Protein AF-A0A3M6XFR9-F1 (afdb_monomer)

Radius of gyration: 42.52 Å; Cα contacts (8 Å, |Δi|>4): 70; chains: 1; bounding box: 86×79×113 Å

Organism: Hortaea werneckii (NCBI:txid91943)

Foldseek 3Di:
DDDDDDDDDDDDDDDDDDDDDDDDDDDDDDDDDDDDDDDDPDPVVVVVVVVVVVVVVVVVVVVVVVVVVVVVVVVVVVVVPDDPCVVVVVVVVVVVVVVVVVVVVVVVVVVVVVVPDPDDDDDDDDDDDDCPDDPCVVVPPDPDPPPPLVLQQPDDVLVVLVVVLVPPPPPDAAQCLVVCQVVLLVVQCVVQVVVCVVVPDDDPVVSSVVSVVVQVPDPSRSVVDDHDHNPDDPVVSVVVVVVVSVVSSCVRNVD

Secondary structure (DSSP, 8-state):
-----------------------------------------SSHHHHHHHHHHHHHHHHHHHHHHHHHHHHHHHHHHHHHHS---HHHHHHHHHHHHHHHHHHHHHHHHHHHHHHS--------PPP--------GGGGSS-TTTTS-------SHHHHHHHHHHHS-------S-HHHHHHHHHHHHHHHHHHHHHHSTTS-HHHHHHHHHHHHHHSTTSTTSS----TT--HHHHHHHHHHHHHHHHHHHH--

pLDDT: mean 70.04, std 17.44, range [31.75, 91.31]

Mean predicted aligned error: 23.0 Å

Solvent-accessible surface area (backbone atoms only — not comparable to full-atom values): 16440 Å² total; per-residue (Å²): 135,89,82,86,86,88,82,83,81,94,79,86,78,88,85,82,91,81,91,84,85,86,89,84,83,87,85,89,82,81,90,81,93,79,90,80,88,86,78,89,82,87,66,68,63,60,60,53,51,52,52,52,49,52,51,49,49,54,51,49,52,50,50,51,52,51,48,53,51,50,52,50,52,49,50,53,55,57,51,73,76,50,76,88,49,65,70,57,53,55,49,51,51,52,49,53,51,51,50,50,55,47,51,53,49,53,51,50,52,49,53,53,60,66,68,49,86,88,76,81,79,94,89,77,84,81,76,82,78,70,87,72,67,87,68,64,69,70,74,74,50,78,77,70,85,79,75,75,65,77,64,60,46,79,52,72,68,45,41,52,51,54,49,53,68,71,51,79,71,86,67,75,70,46,55,50,38,80,72,46,37,62,58,45,49,48,57,49,46,60,56,50,50,59,64,53,59,73,58,82,83,71,54,71,67,58,50,51,58,50,51,48,62,50,41,76,73,32,84,77,29,51,78,76,42,85,59,46,64,80,85,58,51,76,63,59,52,47,50,53,50,51,52,55,49,48,50,53,50,49,59,32,58,61,126

InterPro domains:
  IPR010422 Coiled-coil domain-containing protein 124/Oxs1 [PTHR21680] (149-235)
  IPR054413 LSO1/LSO2 [PF22048] (46-113)
  IPR054414 Coiled-coil domain-containing protein 124/Oxs1, C-terminal [PF06244] (147-225)

Sequence (255 aa):
MACSTPENGIHMPEACLKDALPDAEGGGGRTATVKMAGKKAAGENSKKAAGNAKKAEVAAGKKANENAKAEAAEAEQWKKGAKDNSKADAAAAKQAEAAKKKAEKDALMKEEEASLPTKGGKGKAPPAKKSKGLDLSGLDAPSSKKDMAALNATGIDNALDALSLTKESNEKIDRHPERRFPAAYKAYEERRLEEMKEEKGLRRQQKIDQIRKEFDKHPDNPFNQVSGTYNMSKEEMNELRESERAKKEAMLTAK

Structure (mmCIF, N/CA/C/O backbone):
data_AF-A0A3M6XFR9-F1
#
_entry.id   AF-A0A3M6XFR9-F1
#
loop_
_atom_site.group_PDB
_atom_site.id
_atom_site.type_symbol
_atom_site.label_atom_id
_atom_sit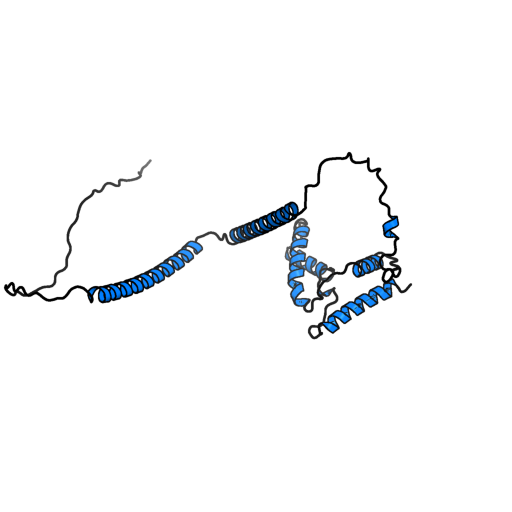e.label_alt_id
_atom_site.label_comp_id
_atom_site.label_asym_id
_atom_site.label_entity_id
_atom_site.label_seq_id
_atom_site.pdbx_PDB_ins_code
_atom_site.Cartn_x
_atom_site.Cartn_y
_atom_site.Cartn_z
_atom_site.occupancy
_atom_site.B_iso_or_equiv
_atom_site.auth_seq_id
_atom_site.auth_comp_id
_atom_site.auth_asym_id
_atom_site.auth_atom_id
_atom_site.pdbx_PDB_model_num
ATOM 1 N N . MET A 1 1 ? 24.609 21.720 66.824 1.00 39.47 1 MET A N 1
ATOM 2 C CA . MET A 1 1 ? 23.628 21.859 65.727 1.00 39.47 1 MET A CA 1
ATOM 3 C C . MET A 1 1 ? 22.665 20.685 65.845 1.00 39.47 1 MET A C 1
ATOM 5 O O . MET A 1 1 ? 23.120 19.564 65.702 1.00 39.47 1 MET A O 1
ATOM 9 N N . ALA A 1 2 ? 21.516 20.883 66.501 1.00 40.19 2 ALA A N 1
ATOM 10 C CA . ALA A 1 2 ? 20.202 21.126 65.873 1.00 40.19 2 ALA A CA 1
ATOM 11 C C . ALA A 1 2 ? 19.709 19.923 65.041 1.00 40.19 2 ALA A C 1
ATOM 13 O O . ALA A 1 2 ? 20.461 19.465 64.193 1.00 40.19 2 ALA A O 1
ATOM 14 N N . CYS A 1 3 ? 18.476 19.416 65.085 1.00 35.34 3 CYS A N 1
ATOM 15 C CA . CYS A 1 3 ? 17.295 19.391 65.971 1.00 35.34 3 CYS A CA 1
ATOM 16 C C . CYS A 1 3 ? 16.155 18.812 65.086 1.00 35.34 3 CYS A C 1
ATOM 18 O O . CYS A 1 3 ? 16.205 18.988 63.871 1.00 35.34 3 CYS A O 1
ATOM 20 N N . SER A 1 4 ? 15.124 18.218 65.703 1.00 40.62 4 SER A N 1
ATOM 21 C CA . SER A 1 4 ? 13.803 17.822 65.145 1.00 40.62 4 SER A CA 1
ATOM 22 C C . SER A 1 4 ? 13.713 16.530 64.309 1.00 40.62 4 SER A C 1
ATOM 24 O O . SER A 1 4 ? 14.093 16.516 63.147 1.00 40.62 4 SER A O 1
ATOM 26 N N . THR A 1 5 ? 13.372 15.356 64.871 1.00 52.66 5 THR A N 1
ATOM 27 C CA . THR A 1 5 ? 12.082 14.831 65.422 1.00 52.66 5 THR A CA 1
ATOM 28 C C . THR A 1 5 ? 11.025 14.429 64.377 1.00 52.66 5 THR A C 1
ATOM 30 O O . THR A 1 5 ? 10.475 15.307 63.717 1.00 52.66 5 THR A O 1
ATOM 33 N N . PRO A 1 6 ? 10.629 13.140 64.316 1.00 47.56 6 PRO A N 1
ATOM 34 C CA . PRO A 1 6 ? 9.286 12.716 63.927 1.00 47.56 6 PRO A CA 1
ATOM 35 C C . PRO A 1 6 ? 8.388 12.602 65.174 1.00 47.56 6 PRO A C 1
ATOM 37 O O . PRO A 1 6 ? 8.687 11.843 66.096 1.00 47.56 6 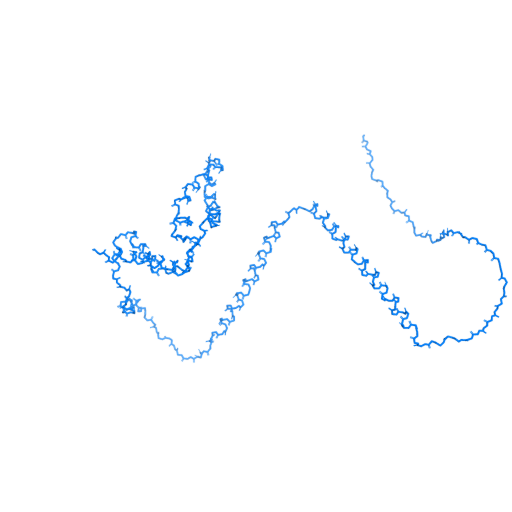PRO A O 1
ATOM 40 N N . GLU A 1 7 ? 7.300 13.371 65.217 1.00 48.47 7 GLU A N 1
ATOM 41 C CA . GLU A 1 7 ? 6.319 13.330 66.306 1.00 48.47 7 GLU A CA 1
ATOM 42 C C . GLU A 1 7 ? 5.200 12.309 66.047 1.00 48.47 7 GLU A C 1
ATOM 44 O O . GLU A 1 7 ? 4.585 12.304 64.985 1.00 48.47 7 GLU A O 1
ATOM 49 N N . ASN A 1 8 ? 4.974 11.479 67.075 1.00 44.19 8 ASN A N 1
ATOM 50 C CA . ASN A 1 8 ? 3.700 11.147 67.733 1.00 44.19 8 ASN A CA 1
ATOM 51 C C . ASN A 1 8 ? 2.513 10.737 66.835 1.00 44.19 8 ASN A C 1
ATOM 53 O O . ASN A 1 8 ? 2.016 11.495 66.020 1.00 44.19 8 ASN A O 1
ATOM 57 N N . GLY A 1 9 ? 1.939 9.543 66.972 1.00 37.91 9 GLY A N 1
ATOM 58 C CA . GLY A 1 9 ? 1.470 8.959 68.227 1.00 37.91 9 GLY A CA 1
ATOM 59 C C . GLY A 1 9 ? -0.039 8.746 68.090 1.00 37.91 9 GLY A C 1
ATOM 60 O O . GLY A 1 9 ? -0.828 9.598 68.478 1.00 37.91 9 GLY A O 1
ATOM 61 N N . ILE A 1 10 ? -0.445 7.633 67.473 1.00 43.91 10 ILE A N 1
ATOM 62 C CA . ILE A 1 10 ? -1.859 7.275 67.316 1.00 43.91 10 ILE A CA 1
ATOM 63 C C . ILE A 1 10 ? -2.255 6.433 68.528 1.00 43.91 10 ILE A C 1
ATOM 65 O O . ILE A 1 10 ? -2.055 5.222 68.562 1.00 43.91 10 ILE A O 1
ATOM 69 N N . HIS A 1 11 ? -2.804 7.102 69.537 1.00 41.91 11 HIS A N 1
ATOM 70 C CA . HIS A 1 11 ? -3.603 6.481 70.583 1.00 41.91 11 HIS A CA 1
ATOM 71 C C . HIS A 1 11 ? -4.822 7.360 70.826 1.00 41.91 11 HIS A C 1
ATOM 73 O O . HIS A 1 11 ? -4.681 8.437 71.394 1.00 41.91 11 HIS A O 1
ATOM 79 N N . MET A 1 12 ? -6.006 6.901 70.422 1.00 41.97 12 MET A N 1
ATOM 80 C CA . MET A 1 12 ? -7.256 7.288 71.073 1.00 41.97 12 MET A CA 1
ATOM 81 C C . MET A 1 12 ? -8.279 6.133 70.993 1.00 41.97 12 MET A C 1
ATOM 83 O O . MET A 1 12 ? -8.267 5.383 70.013 1.00 41.97 12 MET A O 1
ATOM 87 N N . PRO A 1 13 ? -9.098 5.964 72.046 1.00 49.34 13 PRO A N 1
ATOM 88 C CA . PRO A 1 13 ? -9.788 4.728 72.410 1.00 49.34 13 PRO A CA 1
ATOM 89 C C . PRO A 1 13 ? -11.225 4.600 71.876 1.00 49.34 13 PRO A C 1
ATOM 91 O O . PRO A 1 13 ? -11.858 5.567 71.457 1.00 49.34 13 PRO A O 1
ATOM 94 N N . GLU A 1 14 ? -11.735 3.368 71.967 1.00 46.81 14 GLU A N 1
ATOM 95 C CA . GLU A 1 14 ? -13.157 3.020 71.933 1.00 46.81 14 GLU A CA 1
ATOM 96 C C . GLU A 1 14 ? -14.020 3.878 72.879 1.00 46.81 14 GLU A C 1
ATOM 98 O O . GLU A 1 14 ? -13.579 4.288 73.951 1.00 46.81 14 GLU A O 1
ATOM 103 N N . ALA A 1 15 ? -15.300 3.976 72.495 1.00 41.75 15 ALA A N 1
ATOM 104 C CA . ALA A 1 15 ? -16.466 4.503 73.211 1.00 41.75 15 ALA A CA 1
ATOM 105 C C . ALA A 1 15 ? -16.785 5.999 73.025 1.00 41.75 15 ALA A C 1
ATOM 107 O O . ALA A 1 15 ? -16.192 6.868 73.649 1.00 41.75 15 ALA A O 1
ATOM 108 N N . CYS A 1 16 ? -17.848 6.286 72.261 1.00 35.81 16 CYS A N 1
ATOM 109 C CA . CYS A 1 16 ? -19.074 6.840 72.848 1.00 35.81 16 CYS A CA 1
ATOM 110 C C . CYS A 1 16 ? -20.226 6.869 71.831 1.00 35.81 16 CYS A C 1
ATOM 112 O O . CYS A 1 16 ? -20.310 7.697 70.931 1.00 35.81 16 CYS A O 1
ATOM 114 N N . LEU A 1 17 ? -21.132 5.921 72.035 1.00 42.69 17 LEU A N 1
ATOM 115 C CA . LEU A 1 17 ? -22.535 5.951 71.657 1.00 42.69 17 LEU A CA 1
ATOM 116 C C . LEU A 1 17 ? -23.221 7.088 72.444 1.00 42.69 17 LEU A C 1
ATOM 118 O O . LEU A 1 17 ? -23.154 7.017 73.672 1.00 42.69 17 LEU A O 1
ATOM 122 N N . LYS A 1 18 ? -23.865 8.070 71.778 1.00 40.41 18 LYS A N 1
ATOM 123 C CA . LYS A 1 18 ? -25.154 8.721 72.155 1.00 40.41 18 LYS A CA 1
ATOM 124 C C . LYS A 1 18 ? -25.387 10.123 71.551 1.00 40.41 18 LYS A C 1
ATOM 126 O O . LYS A 1 18 ? -24.538 10.997 71.642 1.00 40.41 18 LYS A O 1
ATOM 131 N N . ASP A 1 19 ? -26.611 10.273 71.037 1.00 35.19 19 ASP A N 1
ATOM 132 C CA . ASP A 1 19 ? -27.520 11.432 71.090 1.00 35.19 19 ASP A CA 1
ATOM 133 C C . ASP A 1 19 ? -27.175 12.765 70.396 1.00 35.19 19 ASP A C 1
ATOM 135 O O . ASP A 1 19 ? -26.391 13.568 70.889 1.00 35.19 19 ASP A O 1
ATOM 139 N N . ALA A 1 20 ? -27.936 13.071 69.332 1.00 36.25 20 ALA A N 1
ATOM 140 C CA . ALA A 1 20 ? -28.441 14.421 69.057 1.00 36.25 20 ALA A CA 1
ATOM 141 C C . ALA A 1 20 ? -29.704 14.368 68.166 1.00 36.25 20 ALA A C 1
ATOM 143 O O . ALA A 1 20 ? -29.630 14.126 66.960 1.00 36.25 20 ALA A O 1
ATOM 144 N N . LEU A 1 21 ? -30.865 14.585 68.797 1.00 44.62 21 LEU A N 1
ATOM 145 C CA . LEU A 1 21 ? -32.122 15.016 68.169 1.00 44.62 21 LEU A CA 1
ATOM 146 C C . LEU A 1 21 ? -31.969 16.422 67.548 1.00 44.62 21 LEU A C 1
ATOM 148 O O . LEU A 1 21 ? -31.021 17.142 67.866 1.00 44.62 21 LEU A O 1
ATOM 152 N N . PRO A 1 22 ? -32.947 16.858 66.736 1.00 49.69 22 PRO A N 1
ATOM 153 C CA . PRO A 1 22 ? -33.684 18.033 67.218 1.00 49.69 22 PRO A CA 1
ATOM 154 C C . PRO A 1 22 ? -35.216 17.897 67.230 1.00 49.69 22 PRO A C 1
ATOM 156 O O . PRO A 1 22 ? -35.833 17.234 66.396 1.00 49.69 22 PRO A O 1
ATOM 159 N N . ASP A 1 23 ? -35.765 18.577 68.234 1.00 37.66 23 ASP A N 1
ATOM 160 C CA . ASP A 1 23 ? -37.142 18.749 68.685 1.00 37.66 23 ASP A CA 1
ATOM 161 C C . ASP A 1 23 ? -38.156 19.280 67.656 1.00 37.66 23 ASP A C 1
ATOM 163 O O . ASP A 1 23 ? -37.849 20.129 66.819 1.00 37.66 23 ASP A O 1
ATOM 167 N N . ALA A 1 24 ? -39.420 18.872 67.829 1.00 37.62 24 ALA A N 1
ATOM 168 C CA . ALA A 1 24 ? -40.588 19.683 67.488 1.00 37.62 24 ALA A CA 1
ATOM 169 C C . ALA A 1 24 ? -41.763 19.349 68.428 1.00 37.62 24 ALA A C 1
ATOM 171 O O . ALA A 1 24 ? -42.066 18.189 68.703 1.00 37.62 24 ALA A O 1
ATOM 172 N N . GLU A 1 25 ? -42.374 20.411 68.941 1.00 36.59 25 GLU A N 1
ATOM 173 C CA . GLU A 1 25 ? -43.237 20.495 70.115 1.00 36.59 25 GLU A CA 1
ATOM 174 C C . GLU A 1 25 ? -44.643 19.869 70.000 1.00 36.59 25 GLU A C 1
ATOM 176 O O . GLU A 1 25 ? -45.247 19.828 68.931 1.00 36.59 25 GLU A O 1
ATOM 181 N N . GLY A 1 26 ? -45.228 19.570 71.170 1.00 32.53 26 GLY A N 1
ATOM 182 C CA . GLY A 1 26 ? -46.551 20.115 71.508 1.00 32.53 26 GLY A CA 1
ATOM 183 C C . GLY A 1 26 ? -47.752 19.160 71.572 1.00 32.53 26 GLY A C 1
ATOM 184 O O . GLY A 1 26 ? -48.220 18.646 70.564 1.00 32.53 26 GLY A O 1
ATOM 185 N N . GLY A 1 27 ? -48.372 19.090 72.759 1.00 31.75 27 GLY A N 1
ATOM 186 C CA . GLY A 1 27 ? -49.834 18.968 72.888 1.00 31.75 27 GLY A CA 1
ATOM 187 C C . GLY A 1 27 ? -50.358 17.623 73.395 1.00 31.75 27 GLY A C 1
ATOM 188 O O . GLY A 1 27 ? -50.240 16.602 72.732 1.00 31.75 27 GLY A O 1
ATOM 189 N N . GLY A 1 28 ? -50.966 17.625 74.585 1.00 34.41 28 GLY A N 1
ATOM 190 C CA . GLY A 1 28 ? -51.387 16.420 75.302 1.00 34.41 28 GLY A CA 1
ATOM 191 C C . GLY A 1 28 ? -52.733 15.817 74.888 1.00 34.41 28 GLY A C 1
ATOM 192 O O . GLY A 1 28 ? -53.502 16.402 74.132 1.00 34.41 28 GLY A O 1
ATOM 193 N N . GLY A 1 29 ? -53.056 14.647 75.455 1.00 32.84 29 GLY A N 1
ATOM 194 C CA . GLY A 1 29 ? -54.356 14.016 75.209 1.00 32.84 29 GLY A CA 1
ATOM 195 C C . GLY A 1 29 ? -54.485 12.541 75.595 1.00 32.84 29 GLY A C 1
ATOM 196 O O . GLY A 1 29 ? -54.502 11.687 74.726 1.00 32.84 29 GLY A O 1
ATOM 197 N N . ARG A 1 30 ? -54.584 12.269 76.900 1.00 40.94 30 ARG A N 1
ATOM 198 C CA . ARG A 1 30 ? -55.436 11.260 77.577 1.00 40.94 30 ARG A CA 1
ATOM 199 C C . ARG A 1 30 ? -55.784 9.942 76.839 1.00 40.94 30 ARG A C 1
ATOM 201 O O . ARG A 1 30 ? -56.562 9.922 75.898 1.00 40.94 30 ARG A O 1
ATOM 208 N N . THR A 1 31 ? -55.299 8.843 77.425 1.00 39.94 31 THR A N 1
ATOM 209 C CA . THR A 1 31 ? -55.990 7.562 77.719 1.00 39.94 31 THR A CA 1
ATOM 210 C C . THR A 1 31 ? -57.143 7.091 76.815 1.00 39.94 31 THR A C 1
ATOM 212 O O . THR A 1 31 ? -58.211 7.692 76.829 1.00 39.94 31 THR A O 1
ATOM 215 N N . ALA A 1 32 ? -57.003 5.902 76.219 1.00 37.12 32 ALA A N 1
ATOM 216 C CA . ALA A 1 32 ? -57.927 4.764 76.387 1.00 37.12 32 ALA A CA 1
ATOM 217 C C . ALA A 1 32 ? -57.584 3.638 75.399 1.00 37.12 32 ALA A C 1
ATOM 219 O O . ALA A 1 32 ? -57.556 3.813 74.184 1.00 37.12 32 ALA A O 1
ATOM 220 N N . THR A 1 33 ? -57.369 2.447 75.944 1.00 41.50 33 THR A N 1
ATOM 221 C CA . THR A 1 33 ? -57.389 1.172 75.231 1.00 41.50 33 THR A CA 1
ATOM 222 C C . THR A 1 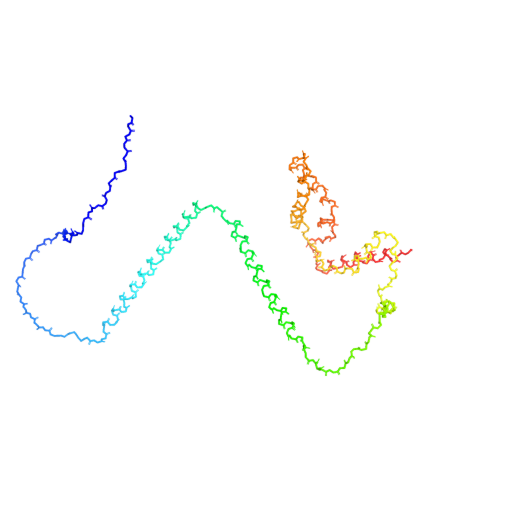33 ? -58.772 0.905 74.636 1.00 41.50 33 THR A C 1
ATOM 224 O O . THR A 1 33 ? -59.739 0.816 75.390 1.00 41.50 33 THR A O 1
ATOM 227 N N . VAL A 1 34 ? -58.863 0.658 73.327 1.00 37.28 34 VAL A N 1
ATOM 228 C CA . VAL A 1 34 ? -59.965 -0.114 72.733 1.00 37.28 34 VAL A CA 1
ATOM 229 C C . VAL A 1 34 ? -59.388 -1.118 71.739 1.00 37.28 34 VAL A C 1
ATOM 231 O O . VAL A 1 34 ? -58.763 -0.781 70.738 1.00 37.28 34 VAL A O 1
ATOM 234 N N . LYS A 1 35 ? -59.596 -2.387 72.073 1.00 43.28 35 LYS A N 1
ATOM 235 C CA . LYS A 1 35 ? -59.309 -3.585 71.290 1.00 43.28 35 LYS A CA 1
ATOM 236 C C . LYS A 1 35 ? -60.438 -3.763 70.275 1.00 43.28 35 LYS A C 1
ATOM 238 O O . LYS A 1 35 ? -61.570 -3.915 70.710 1.00 43.28 35 LYS A O 1
ATOM 243 N N . MET A 1 36 ? -60.153 -3.804 68.971 1.00 35.31 36 MET A N 1
ATOM 244 C CA . MET A 1 36 ? -61.046 -4.439 67.991 1.00 35.31 36 MET A CA 1
ATOM 245 C C . MET A 1 36 ? -60.270 -5.042 66.819 1.00 35.31 36 MET A C 1
ATOM 247 O O . MET A 1 36 ? -59.420 -4.414 66.192 1.00 35.31 36 MET A O 1
ATOM 251 N N . ALA A 1 37 ? -60.582 -6.311 66.578 1.00 42.97 37 ALA A N 1
ATOM 252 C CA . ALA A 1 37 ? -60.069 -7.168 65.531 1.00 42.97 37 ALA A CA 1
ATOM 253 C C . ALA A 1 37 ? -60.610 -6.781 64.145 1.00 42.97 37 ALA A C 1
ATOM 255 O O . ALA A 1 37 ? -61.717 -6.264 64.027 1.00 42.97 37 ALA A O 1
ATOM 256 N N . GLY A 1 38 ? -59.859 -7.141 63.097 1.00 43.34 38 GLY A N 1
ATOM 257 C CA . GLY A 1 38 ? -60.413 -7.257 61.745 1.00 43.34 38 GLY A CA 1
ATOM 258 C C . GLY A 1 38 ? -59.579 -6.658 60.616 1.00 43.34 38 GLY A C 1
ATOM 259 O O . GLY A 1 38 ? -60.095 -5.865 59.838 1.00 43.34 38 GLY A O 1
ATOM 260 N N . LYS A 1 39 ? -58.317 -7.071 60.440 1.00 43.50 39 LYS A N 1
ATOM 261 C CA . LYS A 1 39 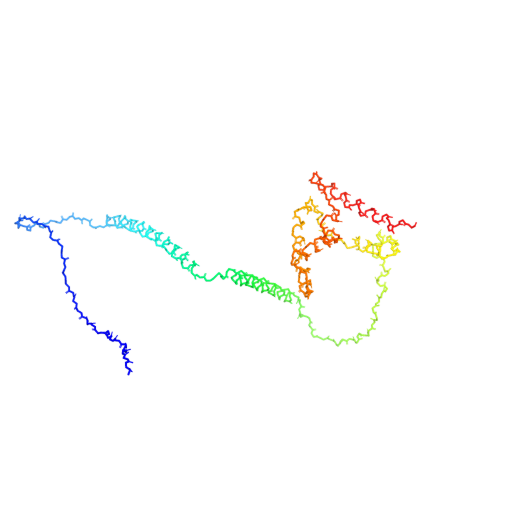? -57.665 -6.964 59.123 1.00 43.50 39 LYS A CA 1
ATOM 262 C C . LYS A 1 39 ? -57.237 -8.358 58.691 1.00 43.50 39 LYS A C 1
ATOM 264 O O . LYS A 1 39 ? -56.231 -8.884 59.154 1.00 43.50 39 LYS A O 1
ATOM 269 N N . LYS A 1 40 ? -58.072 -8.967 57.846 1.00 41.41 40 LYS A N 1
ATOM 270 C CA . LYS A 1 40 ? -57.848 -10.264 57.202 1.00 41.41 40 LYS A CA 1
ATOM 271 C C . LYS A 1 40 ? -56.494 -10.221 56.482 1.00 41.41 40 LYS A C 1
ATOM 273 O O . LYS A 1 40 ? -56.349 -9.625 55.419 1.00 41.41 40 LYS A O 1
ATOM 278 N N . ALA A 1 41 ? -55.489 -10.808 57.116 1.00 49.97 41 ALA A N 1
ATOM 279 C CA . ALA A 1 41 ? -54.190 -11.092 56.542 1.00 49.97 41 ALA A CA 1
ATOM 280 C C . ALA A 1 41 ? -54.332 -12.323 55.640 1.00 49.97 41 ALA A C 1
ATOM 282 O O . ALA A 1 41 ? -54.770 -13.357 56.129 1.00 49.97 41 ALA A O 1
ATOM 283 N N . ALA A 1 42 ? -54.013 -12.193 54.345 1.00 46.94 42 ALA A N 1
ATOM 284 C CA . ALA A 1 42 ? -53.524 -13.300 53.500 1.00 46.94 42 ALA A CA 1
ATOM 285 C C . ALA A 1 42 ? -53.268 -12.906 52.028 1.00 46.94 42 ALA A C 1
ATOM 287 O O . ALA A 1 42 ? -52.506 -13.597 51.367 1.00 46.94 42 ALA A O 1
ATOM 288 N N . GLY A 1 43 ? -53.849 -11.819 51.491 1.00 45.75 43 GLY A N 1
ATOM 289 C CA . GLY A 1 43 ? -53.746 -11.519 50.043 1.00 45.75 43 GLY A CA 1
ATOM 290 C C . GLY A 1 43 ? -53.201 -10.138 49.655 1.00 45.75 43 GLY A C 1
ATOM 291 O O . GLY A 1 43 ? -52.552 -9.993 48.621 1.00 45.75 43 GLY A O 1
ATOM 292 N N . GLU A 1 44 ? -53.417 -9.106 50.474 1.00 43.09 44 GLU A N 1
ATOM 293 C CA . GLU A 1 44 ? -53.111 -7.713 50.091 1.00 43.09 44 GLU A CA 1
ATOM 294 C C . GLU A 1 44 ? -51.690 -7.249 50.456 1.00 43.09 44 GLU A C 1
ATOM 296 O O . GLU A 1 44 ? -51.174 -6.305 49.855 1.00 43.09 44 GLU A O 1
ATOM 301 N N . ASN A 1 45 ? -51.013 -7.927 51.390 1.00 57.66 45 ASN A N 1
ATOM 302 C CA . ASN A 1 45 ? -49.626 -7.610 51.752 1.00 57.66 45 ASN A CA 1
ATOM 303 C C . ASN A 1 45 ? -48.659 -7.952 50.600 1.00 57.66 45 ASN A C 1
ATOM 305 O O . ASN A 1 45 ? -47.782 -7.157 50.290 1.00 57.66 45 ASN A O 1
ATOM 309 N N . SER A 1 46 ? -48.898 -9.044 49.864 1.00 69.38 46 SER A N 1
ATOM 310 C CA . SER A 1 46 ? -48.065 -9.454 48.721 1.00 69.38 46 SER A CA 1
ATOM 311 C C . SER A 1 46 ? -48.064 -8.427 47.577 1.00 69.38 46 SER A C 1
ATOM 313 O O . SER A 1 46 ? -47.002 -8.075 47.071 1.00 69.38 46 SER A O 1
ATOM 315 N N . LYS A 1 47 ? -49.221 -7.848 47.217 1.00 75.50 47 LYS A N 1
ATOM 316 C CA . LYS A 1 47 ? -49.290 -6.791 46.185 1.00 75.50 47 LYS A CA 1
ATOM 317 C C . LYS A 1 47 ? -48.606 -5.493 46.622 1.00 75.50 47 LYS A C 1
ATOM 319 O O . LYS A 1 47 ? -47.946 -4.851 45.806 1.00 75.50 47 LYS A O 1
ATOM 324 N N . LYS A 1 48 ? -48.725 -5.107 47.898 1.00 75.75 48 LYS A N 1
ATOM 325 C CA . LYS A 1 48 ? -48.066 -3.903 48.431 1.00 75.75 48 LYS A CA 1
ATOM 326 C C . LYS A 1 48 ? -46.555 -4.106 48.606 1.00 75.75 48 LYS A C 1
ATOM 328 O O . LYS A 1 48 ? -45.786 -3.209 48.268 1.00 75.75 48 LYS A O 1
ATOM 333 N N . ALA A 1 49 ? -46.129 -5.292 49.037 1.00 77.44 49 ALA A N 1
ATOM 334 C CA . ALA A 1 49 ? -44.730 -5.705 49.092 1.00 77.44 49 ALA A CA 1
ATOM 335 C C . ALA A 1 49 ? -44.109 -5.771 47.689 1.00 77.44 49 ALA A C 1
ATOM 337 O O . ALA A 1 49 ? -43.032 -5.225 47.484 1.00 77.44 49 ALA A O 1
ATOM 338 N N . ALA A 1 50 ? -44.818 -6.318 46.696 1.00 76.50 50 ALA A N 1
ATOM 339 C CA . ALA A 1 50 ? -44.377 -6.320 45.301 1.00 76.50 50 ALA A CA 1
ATOM 340 C C . ALA A 1 50 ? -44.282 -4.899 44.714 1.00 76.50 50 ALA A C 1
ATOM 342 O O . ALA A 1 50 ? -43.372 -4.609 43.942 1.00 76.50 50 ALA A O 1
ATOM 343 N N . GLY A 1 51 ? -45.186 -3.987 45.090 1.00 82.75 51 GLY A N 1
ATOM 344 C CA . GLY A 1 51 ? -45.120 -2.577 44.693 1.00 82.75 51 GLY A CA 1
ATOM 345 C C . GLY A 1 51 ? -43.930 -1.832 45.308 1.00 82.75 51 GLY A C 1
ATOM 346 O O . GLY A 1 51 ? -43.233 -1.103 44.603 1.00 82.75 51 GLY A O 1
ATOM 347 N N . ASN A 1 52 ? -43.657 -2.045 46.598 1.00 81.00 52 ASN A N 1
ATOM 348 C CA . ASN A 1 52 ? -42.471 -1.491 47.255 1.00 81.00 52 ASN A CA 1
ATOM 349 C C . ASN A 1 52 ? -41.174 -2.112 46.725 1.00 81.00 52 ASN A C 1
ATOM 351 O O . ASN A 1 52 ? -40.216 -1.377 46.516 1.00 81.00 52 ASN A O 1
ATOM 355 N N . ALA A 1 53 ? -41.156 -3.415 46.433 1.00 82.00 53 ALA A N 1
ATOM 356 C CA . ALA A 1 53 ? -40.019 -4.087 45.809 1.00 82.00 53 ALA A CA 1
ATOM 357 C C . ALA A 1 53 ? -39.729 -3.517 44.414 1.00 82.00 53 ALA A C 1
ATOM 359 O O . ALA A 1 53 ? -38.594 -3.162 44.129 1.00 82.00 53 ALA A O 1
ATOM 360 N N . LYS A 1 54 ? -40.754 -3.299 43.578 1.00 82.62 54 LYS A N 1
ATOM 361 C CA . LYS A 1 54 ? -40.580 -2.660 42.261 1.00 82.62 54 LYS A CA 1
ATOM 362 C C . LYS A 1 54 ? -40.083 -1.216 42.362 1.00 82.62 54 LYS A C 1
ATOM 364 O O . LYS A 1 54 ? -39.262 -0.794 41.556 1.00 82.62 54 LYS A O 1
ATOM 369 N N . LYS A 1 55 ? -40.541 -0.447 43.355 1.00 86.75 55 LYS A N 1
ATOM 370 C CA . LYS A 1 55 ? -40.013 0.907 43.604 1.00 86.75 55 LYS A CA 1
ATOM 371 C C . LYS A 1 55 ? -38.567 0.878 44.104 1.00 86.75 55 LYS A C 1
ATOM 373 O O . LYS A 1 55 ? -37.780 1.725 43.690 1.00 86.75 55 LYS A O 1
ATOM 378 N N . ALA A 1 56 ? -38.218 -0.092 44.947 1.00 85.25 56 ALA A N 1
ATOM 379 C CA . ALA A 1 56 ? -36.857 -0.301 45.422 1.00 85.25 56 ALA A CA 1
ATOM 380 C C . ALA A 1 56 ? -35.919 -0.738 44.288 1.00 85.25 56 ALA A C 1
ATOM 382 O O . ALA A 1 56 ? -34.825 -0.199 44.195 1.00 85.25 56 ALA A O 1
ATOM 383 N N . GLU A 1 57 ? -36.357 -1.612 43.379 1.00 82.88 57 GLU A N 1
ATOM 384 C CA . GLU A 1 57 ? -35.578 -2.011 42.199 1.00 82.88 57 GLU A CA 1
ATOM 385 C C . GLU A 1 57 ? -35.372 -0.861 41.214 1.00 82.88 57 GLU A C 1
ATOM 387 O O . GLU A 1 57 ? -34.270 -0.673 40.714 1.00 82.88 57 GLU A O 1
ATOM 392 N N . VAL A 1 58 ? -36.388 -0.029 40.970 1.00 87.44 58 VAL A N 1
ATOM 393 C CA . VAL A 1 58 ? -36.221 1.158 40.116 1.00 87.44 58 VAL A CA 1
ATOM 394 C C . VAL A 1 58 ? -35.280 2.175 40.769 1.00 87.44 58 VAL A C 1
ATOM 396 O O . VAL A 1 58 ? -34.457 2.779 40.083 1.00 87.44 58 VAL A O 1
ATOM 399 N N . ALA A 1 59 ? -35.361 2.363 42.089 1.00 87.00 59 ALA A N 1
ATOM 400 C CA . ALA A 1 59 ? -34.435 3.226 42.818 1.00 87.00 59 ALA A CA 1
ATOM 401 C C . ALA A 1 59 ? -33.005 2.655 42.837 1.00 87.00 59 ALA A C 1
ATOM 403 O O . ALA A 1 59 ? -32.054 3.406 42.641 1.00 87.00 59 ALA A O 1
ATOM 404 N N . ALA A 1 60 ? -32.848 1.341 43.012 1.00 88.19 60 ALA A N 1
ATOM 405 C CA . ALA A 1 60 ? -31.564 0.650 42.951 1.00 88.19 60 ALA A CA 1
ATOM 406 C C . ALA A 1 60 ? -30.972 0.684 41.537 1.00 88.19 60 ALA A C 1
ATOM 408 O O . ALA A 1 60 ? -29.787 0.945 41.394 1.00 88.19 60 ALA A O 1
ATOM 409 N N . GLY A 1 61 ? -31.788 0.523 40.494 1.00 88.06 61 GLY A N 1
ATOM 410 C CA . GLY A 1 61 ? -31.365 0.634 39.098 1.00 88.06 61 GLY A CA 1
ATOM 411 C C . GLY A 1 61 ? -30.934 2.052 38.720 1.00 88.06 61 GLY A C 1
ATOM 412 O 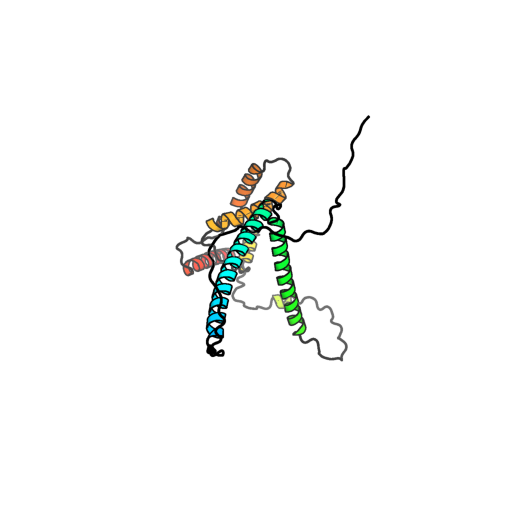O . GLY A 1 61 ? -29.946 2.226 38.010 1.00 88.06 61 GLY A O 1
ATOM 413 N N . LYS A 1 62 ? -31.613 3.084 39.241 1.00 91.31 62 LYS A N 1
ATOM 414 C CA . LYS A 1 62 ? -31.174 4.481 39.082 1.00 91.31 62 LYS A CA 1
ATOM 415 C C . LYS A 1 62 ? -29.848 4.739 39.794 1.00 91.31 62 LYS A C 1
ATOM 417 O O . LYS A 1 62 ? -28.934 5.254 39.161 1.00 91.31 62 LYS A O 1
ATOM 422 N N . LYS A 1 63 ? -29.716 4.295 41.048 1.00 88.88 63 LYS A N 1
ATOM 423 C CA . LYS A 1 63 ? -28.459 4.385 41.805 1.00 88.88 63 LYS A CA 1
ATOM 424 C C . LYS A 1 63 ? -27.322 3.604 41.143 1.00 88.88 63 LYS A C 1
ATOM 426 O O . LYS A 1 63 ? -26.213 4.104 41.076 1.00 88.88 63 LYS A O 1
ATOM 431 N N . ALA A 1 64 ? -27.587 2.419 40.597 1.00 87.94 64 ALA A N 1
ATOM 432 C CA . ALA A 1 64 ? -26.594 1.633 39.868 1.00 87.94 64 ALA A CA 1
ATOM 433 C C . ALA A 1 64 ? -26.137 2.341 38.585 1.00 87.94 64 ALA A C 1
ATOM 435 O O . ALA A 1 64 ? -24.959 2.309 38.257 1.00 87.94 64 ALA A O 1
ATOM 436 N N . ASN A 1 65 ? -27.044 3.022 37.880 1.00 87.12 65 ASN A N 1
ATOM 437 C CA . ASN A 1 65 ? -26.696 3.804 36.694 1.00 87.12 65 ASN A CA 1
ATOM 438 C C . ASN A 1 65 ? -25.912 5.080 37.056 1.00 87.12 65 ASN A C 1
ATOM 440 O O . ASN A 1 65 ? -24.967 5.443 36.366 1.00 87.12 65 ASN A O 1
ATOM 444 N N . GLU A 1 66 ? -26.269 5.752 38.150 1.00 88.50 66 GLU A N 1
ATOM 445 C CA . GLU A 1 66 ? -25.508 6.890 38.682 1.00 88.50 66 GLU A CA 1
ATOM 446 C C . GLU A 1 66 ? -24.105 6.465 39.133 1.00 88.50 66 GLU A C 1
ATOM 448 O O . GLU A 1 66 ? -23.131 7.107 38.748 1.00 88.50 66 GLU A O 1
ATOM 453 N N . ASN A 1 67 ? -23.987 5.336 39.835 1.00 87.62 67 ASN A N 1
ATOM 454 C CA . ASN A 1 67 ? -22.703 4.765 40.234 1.00 87.62 67 ASN A CA 1
ATOM 455 C C . ASN A 1 67 ? -21.875 4.327 39.019 1.00 87.62 67 ASN A C 1
ATOM 457 O O . ASN A 1 67 ? -20.706 4.670 38.944 1.00 87.62 67 ASN A O 1
ATOM 461 N N . ALA A 1 68 ? -22.469 3.668 38.019 1.00 89.50 68 ALA A N 1
ATOM 462 C CA . ALA A 1 68 ? -21.760 3.286 36.795 1.00 89.50 68 ALA A CA 1
ATOM 463 C C . ALA A 1 68 ? -21.245 4.508 36.013 1.00 89.50 68 ALA A C 1
ATOM 465 O O . ALA A 1 68 ? -20.165 4.470 35.426 1.00 89.50 68 ALA A O 1
ATOM 466 N N . LYS A 1 69 ? -21.998 5.616 36.016 1.00 90.69 69 LYS A N 1
ATOM 467 C CA . LYS A 1 69 ? -21.552 6.888 35.429 1.00 90.69 69 LYS A CA 1
ATOM 468 C C . LYS A 1 69 ? -20.431 7.532 36.241 1.00 90.69 69 LYS A C 1
ATOM 470 O O . LYS A 1 69 ? -19.495 8.051 35.639 1.00 90.69 69 LYS A O 1
ATOM 475 N N . ALA A 1 70 ? -20.516 7.496 37.571 1.00 89.00 70 ALA A N 1
ATOM 476 C CA . ALA A 1 70 ? -19.466 7.995 38.454 1.00 89.00 70 ALA A CA 1
ATOM 477 C C . ALA A 1 70 ? -18.171 7.183 38.291 1.00 89.00 70 ALA A C 1
ATOM 479 O O . ALA A 1 70 ? -17.122 7.766 38.053 1.00 89.00 70 ALA A O 1
ATOM 480 N N . GLU A 1 71 ? -18.255 5.852 38.278 1.00 88.00 71 GLU A N 1
ATOM 481 C CA . GLU A 1 71 ? -17.118 4.953 38.048 1.00 88.00 71 GLU A CA 1
ATOM 482 C C . GLU A 1 71 ? -16.495 5.150 36.658 1.00 88.00 71 GLU A C 1
ATOM 484 O O . GLU A 1 71 ? -15.273 5.141 36.523 1.00 88.00 71 GLU A O 1
ATOM 489 N N . ALA A 1 72 ? -17.304 5.382 35.616 1.00 85.94 72 ALA A N 1
ATOM 490 C CA . ALA A 1 72 ? -16.789 5.693 34.283 1.00 85.94 72 ALA A CA 1
ATOM 491 C C . ALA A 1 72 ? -16.053 7.044 34.247 1.00 85.94 72 ALA A C 1
ATOM 493 O O . ALA A 1 72 ? -14.964 7.134 33.676 1.00 85.94 72 ALA A O 1
ATOM 494 N N . ALA A 1 73 ? -16.609 8.078 34.886 1.00 86.69 73 ALA A N 1
ATOM 495 C CA . ALA A 1 73 ? -15.976 9.393 34.980 1.00 86.69 73 ALA A CA 1
ATOM 496 C C . ALA A 1 73 ? -14.679 9.349 35.810 1.00 86.69 73 ALA A C 1
ATOM 498 O O . ALA A 1 73 ? -13.668 9.933 35.414 1.00 86.69 73 ALA A O 1
ATOM 499 N N . GLU A 1 74 ? -14.672 8.603 36.916 1.00 89.56 74 GLU A N 1
ATOM 500 C CA . GLU A 1 74 ? -13.475 8.359 37.721 1.00 89.56 74 GLU A CA 1
ATOM 501 C C . GLU A 1 74 ? -12.431 7.562 36.931 1.00 89.56 74 GLU A C 1
ATOM 503 O O . GLU A 1 74 ? -11.257 7.927 36.939 1.00 89.56 74 GLU A O 1
ATOM 508 N N . ALA A 1 75 ? -12.826 6.540 36.166 1.00 86.19 75 ALA A N 1
ATOM 509 C CA . ALA A 1 75 ? -11.912 5.787 35.309 1.00 86.19 75 ALA A CA 1
ATOM 510 C C . ALA A 1 75 ? -11.281 6.665 34.216 1.00 86.19 75 ALA A C 1
ATOM 512 O O . ALA A 1 75 ? -10.092 6.529 33.924 1.00 86.19 75 ALA A O 1
ATOM 513 N N . GLU A 1 76 ? -12.034 7.593 33.620 1.00 82.94 76 GLU A N 1
ATOM 514 C CA . GLU A 1 76 ? -11.482 8.583 32.688 1.00 82.94 76 GLU A CA 1
ATOM 515 C C . GLU A 1 76 ? -10.514 9.551 33.378 1.00 82.94 76 GLU A C 1
ATOM 517 O O . GLU A 1 76 ? -9.472 9.897 32.814 1.00 82.94 76 GLU A O 1
ATOM 522 N N . GLN A 1 77 ? -10.818 9.968 34.608 1.00 86.81 77 GLN A N 1
ATOM 523 C CA . GLN A 1 77 ? -9.945 10.834 35.395 1.00 86.81 77 GLN A CA 1
ATOM 524 C C . GLN A 1 77 ? -8.644 10.125 35.796 1.00 86.81 77 GLN A C 1
ATOM 526 O O . GLN A 1 77 ? -7.567 10.701 35.641 1.00 86.81 77 GLN A O 1
ATOM 531 N N . TRP A 1 78 ? -8.714 8.859 36.209 1.00 84.94 78 TRP A N 1
ATOM 532 C CA . TRP A 1 78 ? -7.545 8.025 36.493 1.00 84.94 78 TRP A CA 1
ATOM 533 C C . TRP A 1 78 ? -6.720 7.725 35.233 1.00 84.94 78 TRP A C 1
ATOM 535 O O . TRP A 1 78 ? -5.491 7.684 35.298 1.00 84.94 78 TRP A O 1
ATOM 545 N N . LYS A 1 79 ? -7.357 7.608 34.059 1.00 81.31 79 LYS A N 1
ATOM 546 C CA . LYS A 1 79 ? -6.655 7.452 32.772 1.00 81.31 79 LYS A CA 1
ATOM 547 C C . LYS A 1 79 ? -5.858 8.690 32.358 1.00 81.31 79 LYS A C 1
ATOM 549 O O . LYS A 1 79 ? -4.817 8.529 31.731 1.00 81.31 79 LYS A O 1
ATOM 554 N N . LYS A 1 80 ? -6.277 9.906 32.730 1.00 77.88 80 LYS A N 1
ATOM 555 C CA . LYS A 1 80 ? -5.536 11.148 32.410 1.00 77.88 80 LYS A CA 1
ATOM 556 C C . LYS A 1 80 ? -4.171 11.245 33.105 1.00 77.88 80 LYS A C 1
ATOM 558 O O . LYS A 1 80 ? -3.297 11.943 32.602 1.00 77.88 80 LYS A O 1
ATOM 563 N N . GLY A 1 81 ? -3.980 10.561 34.236 1.00 77.06 81 GLY A N 1
ATOM 564 C CA . GLY A 1 81 ? -2.691 10.479 34.939 1.00 77.06 81 GLY A CA 1
ATOM 565 C C . GLY A 1 81 ? -1.840 9.262 34.558 1.00 77.06 81 GLY A C 1
ATOM 566 O O . GLY A 1 81 ? -0.662 9.197 34.912 1.00 77.06 81 GLY A O 1
ATOM 567 N N . ALA A 1 82 ? -2.415 8.293 33.842 1.00 78.81 82 ALA A N 1
ATOM 568 C CA . ALA A 1 82 ? -1.711 7.097 33.412 1.00 78.81 82 ALA A CA 1
ATOM 569 C C . ALA A 1 82 ? -0.854 7.398 32.174 1.00 78.81 82 ALA A C 1
ATOM 571 O O . ALA A 1 82 ? -1.304 8.013 31.209 1.00 78.81 82 ALA A O 1
ATOM 572 N N . LYS A 1 83 ? 0.404 6.948 32.193 1.00 79.25 83 LYS A N 1
ATOM 573 C CA . LYS A 1 83 ? 1.308 7.051 31.043 1.00 79.25 83 LYS A CA 1
ATOM 574 C C . LYS A 1 83 ? 0.701 6.315 29.846 1.00 79.25 83 LYS A C 1
ATOM 576 O O . LYS A 1 83 ? 0.230 5.190 29.995 1.00 79.25 83 LYS A O 1
ATOM 581 N N . ASP A 1 84 ? 0.738 6.949 28.675 1.00 68.38 84 ASP A N 1
ATOM 582 C CA . ASP A 1 84 ? 0.140 6.434 27.442 1.00 68.38 84 ASP A CA 1
ATOM 583 C C . ASP A 1 84 ? 0.751 5.072 27.059 1.00 68.38 84 ASP A C 1
ATOM 585 O O . ASP A 1 84 ? 1.859 4.982 26.524 1.00 68.38 84 ASP A O 1
ATOM 589 N N . ASN A 1 85 ? 0.041 3.995 27.406 1.00 68.44 85 ASN A N 1
ATOM 590 C CA . ASN A 1 85 ? 0.428 2.613 27.125 1.00 68.44 85 ASN A CA 1
ATOM 591 C C . ASN A 1 85 ? -0.271 2.073 25.866 1.00 68.44 85 ASN A C 1
ATOM 593 O O . ASN A 1 85 ? -0.162 0.889 25.560 1.00 68.44 85 ASN A O 1
ATOM 597 N N . SER A 1 86 ? -0.955 2.941 25.104 1.00 71.88 86 SER A N 1
ATOM 598 C CA . SER A 1 86 ? -1.743 2.587 23.914 1.00 71.88 86 SER A CA 1
ATOM 599 C C . SER A 1 86 ? -0.924 1.802 22.884 1.00 71.88 86 SER A C 1
ATOM 601 O O . SER A 1 86 ? -1.406 0.855 22.262 1.00 71.88 86 SER A O 1
ATOM 603 N N . LYS A 1 87 ? 0.372 2.117 22.760 1.00 72.69 87 LYS A N 1
ATOM 604 C CA . LYS A 1 87 ? 1.292 1.387 21.878 1.00 72.69 87 LYS A CA 1
ATOM 605 C C . LYS A 1 87 ? 1.648 -0.013 22.396 1.00 72.69 87 LYS A C 1
ATOM 607 O O . LYS A 1 87 ? 1.825 -0.916 21.579 1.00 72.69 87 LYS A O 1
ATOM 612 N N . ALA A 1 88 ? 1.753 -0.206 23.711 1.00 74.38 88 ALA A N 1
ATOM 613 C CA . ALA A 1 88 ? 2.034 -1.515 24.300 1.00 74.38 88 ALA A CA 1
ATOM 614 C C . ALA A 1 88 ? 0.783 -2.402 24.317 1.00 74.38 88 ALA A C 1
ATOM 616 O O . ALA A 1 88 ? 0.878 -3.570 23.956 1.00 74.38 88 ALA A O 1
ATOM 617 N N . ASP A 1 89 ? -0.390 -1.843 24.622 1.00 71.44 89 ASP A N 1
ATOM 618 C CA . ASP A 1 89 ? -1.673 -2.551 24.549 1.00 71.44 89 ASP A CA 1
ATOM 619 C C . ASP A 1 89 ? -2.008 -2.971 23.110 1.00 71.44 89 ASP A C 1
ATOM 621 O O . ASP A 1 89 ? -2.387 -4.114 22.862 1.00 71.44 89 ASP A O 1
ATOM 625 N N . ALA A 1 90 ? -1.765 -2.105 22.118 1.00 69.69 90 ALA A N 1
ATOM 626 C CA . ALA A 1 90 ? -1.936 -2.466 20.709 1.00 69.69 90 ALA A CA 1
ATOM 627 C C . ALA A 1 90 ? -0.949 -3.555 20.243 1.00 69.69 90 ALA A C 1
ATOM 629 O O . ALA A 1 90 ? -1.284 -4.362 19.372 1.00 69.69 90 ALA A O 1
ATOM 630 N N . ALA A 1 91 ? 0.265 -3.597 20.804 1.00 71.56 91 ALA A N 1
ATOM 631 C CA . ALA A 1 91 ? 1.235 -4.655 20.528 1.00 71.56 91 ALA A CA 1
ATOM 632 C C . ALA A 1 91 ? 0.844 -5.975 21.214 1.00 71.56 91 ALA A C 1
ATOM 634 O O . ALA A 1 91 ? 0.872 -7.021 20.567 1.00 71.56 91 ALA A O 1
ATOM 635 N N . ALA A 1 92 ? 0.407 -5.926 22.475 1.00 75.56 92 ALA A N 1
ATOM 636 C CA . ALA A 1 92 ? -0.057 -7.084 23.234 1.00 75.56 92 ALA A CA 1
ATOM 637 C C . ALA A 1 92 ? -1.331 -7.694 22.626 1.00 75.56 92 ALA A C 1
ATOM 639 O O . ALA A 1 92 ? -1.413 -8.911 22.478 1.00 75.56 92 ALA A O 1
ATOM 640 N N . ALA A 1 93 ? -2.280 -6.870 22.167 1.00 77.38 93 ALA A N 1
ATOM 641 C CA . ALA A 1 93 ? -3.483 -7.333 21.476 1.00 77.38 93 ALA A CA 1
ATOM 642 C C . ALA A 1 93 ? -3.153 -8.022 20.141 1.00 77.38 93 ALA A C 1
ATOM 644 O O . ALA A 1 93 ? -3.679 -9.094 19.847 1.00 77.38 93 ALA A O 1
ATOM 645 N N . LYS A 1 94 ? -2.226 -7.465 19.348 1.00 79.38 94 LYS A N 1
ATOM 646 C CA . LYS A 1 94 ? -1.773 -8.100 18.098 1.00 79.38 94 LYS A CA 1
ATOM 647 C C . LYS A 1 94 ? -1.020 -9.407 18.344 1.00 79.38 94 LYS A C 1
ATOM 649 O O . LYS A 1 94 ? -1.187 -10.347 17.571 1.00 79.38 94 LYS A O 1
ATOM 654 N N . GLN A 1 95 ? -0.219 -9.485 19.405 1.00 78.81 95 GLN A N 1
ATOM 655 C CA . GLN A 1 95 ? 0.476 -10.715 19.789 1.00 78.81 95 GLN A CA 1
ATOM 656 C C . GLN A 1 95 ? -0.494 -11.785 20.304 1.00 78.81 95 GLN A C 1
ATOM 658 O O . GLN A 1 95 ? -0.366 -12.943 19.916 1.00 78.81 95 GLN A O 1
ATOM 663 N N . ALA A 1 96 ? -1.496 -11.410 21.102 1.00 76.00 96 ALA A N 1
ATOM 664 C CA . ALA A 1 96 ? -2.522 -12.329 21.587 1.00 76.00 96 ALA A CA 1
ATOM 665 C C . ALA A 1 96 ? -3.388 -12.883 20.442 1.00 76.00 96 ALA A C 1
ATOM 667 O O . ALA A 1 96 ? -3.643 -14.084 20.387 1.00 76.00 96 ALA A O 1
ATOM 668 N N . GLU A 1 97 ? -3.779 -12.040 19.483 1.00 74.31 97 GLU A N 1
ATOM 669 C CA . GLU A 1 97 ? -4.525 -12.469 18.293 1.00 74.31 97 GLU A CA 1
ATOM 670 C C . GLU A 1 97 ? -3.674 -13.345 17.357 1.00 74.31 97 GLU A C 1
ATOM 672 O O . GLU A 1 97 ? -4.156 -14.351 16.836 1.00 74.31 97 GLU A O 1
ATOM 677 N N . ALA A 1 98 ? -2.389 -13.023 17.172 1.00 77.50 98 ALA A N 1
ATOM 678 C CA . ALA A 1 98 ? -1.472 -13.861 16.400 1.00 77.50 98 ALA A CA 1
ATOM 679 C C . ALA A 1 98 ? -1.229 -15.223 17.071 1.00 77.50 98 ALA A C 1
ATOM 681 O O . ALA A 1 98 ? -1.178 -16.242 16.384 1.00 77.50 98 ALA A O 1
ATOM 682 N N . ALA A 1 99 ? -1.123 -15.258 18.402 1.00 81.00 99 ALA A N 1
ATOM 683 C CA . ALA A 1 99 ? -0.967 -16.493 19.164 1.00 81.00 99 ALA A CA 1
ATOM 684 C C . ALA A 1 99 ? -2.217 -17.381 19.078 1.00 81.00 99 ALA A C 1
ATOM 686 O O . ALA A 1 99 ? -2.081 -18.585 18.875 1.00 81.00 99 ALA A O 1
ATOM 687 N N . LYS A 1 100 ? -3.423 -16.798 19.143 1.00 84.44 100 LYS A N 1
ATOM 688 C CA . LYS A 1 100 ? -4.683 -17.533 18.939 1.00 84.44 100 LYS A CA 1
ATOM 689 C C . LYS A 1 100 ? -4.788 -18.104 17.528 1.00 84.44 100 LYS A C 1
ATOM 691 O O . LYS A 1 100 ? -4.987 -19.303 17.377 1.00 84.44 100 LYS A O 1
ATOM 696 N N . LYS A 1 101 ? -4.532 -17.289 16.500 1.00 85.88 101 LYS A N 1
ATOM 697 C CA . LYS A 1 101 ? -4.545 -17.749 15.099 1.00 85.88 101 LYS A CA 1
ATOM 698 C C . LYS A 1 101 ? -3.490 -18.817 14.816 1.00 85.88 101 LYS A C 1
ATOM 700 O O . LYS A 1 101 ? -3.724 -19.715 14.013 1.00 85.88 101 LYS A O 1
ATOM 705 N N . LYS A 1 102 ? -2.327 -18.735 15.468 1.00 86.44 102 LYS A N 1
ATOM 706 C CA . LYS A 1 102 ? -1.291 -19.767 15.370 1.00 86.44 102 LYS A CA 1
ATOM 707 C C . LYS A 1 102 ? -1.734 -21.065 16.048 1.00 86.44 102 LYS A C 1
ATOM 709 O O . LYS A 1 102 ? -1.587 -22.117 15.444 1.00 86.44 102 LYS A O 1
ATOM 714 N N . ALA A 1 103 ? -2.316 -20.988 17.244 1.00 79.81 103 ALA A N 1
ATOM 715 C CA . ALA A 1 103 ? -2.827 -22.156 17.956 1.00 79.81 103 ALA A CA 1
ATOM 716 C C . ALA A 1 103 ? -3.969 -22.850 17.193 1.00 79.81 103 ALA A C 1
ATOM 718 O O . ALA A 1 103 ? -3.986 -24.073 17.109 1.00 79.81 103 ALA A O 1
ATOM 719 N N . GLU A 1 104 ? -4.873 -22.086 16.578 1.00 80.69 104 GLU A N 1
ATOM 720 C CA . GLU A 1 104 ? -5.942 -22.620 15.725 1.00 80.69 104 GLU A CA 1
ATOM 721 C C . GLU A 1 104 ? -5.385 -23.292 14.461 1.00 80.69 104 GLU A C 1
ATOM 723 O O . GLU A 1 104 ? -5.818 -24.382 14.096 1.00 80.69 104 GLU A O 1
ATOM 728 N N . LYS A 1 105 ? -4.379 -22.688 13.814 1.00 84.56 105 LYS A N 1
ATOM 729 C CA . LYS A 1 105 ? -3.722 -23.278 12.639 1.00 84.56 105 LYS A CA 1
ATOM 730 C C . LYS A 1 105 ? -2.942 -24.550 12.983 1.00 84.56 105 LYS A C 1
ATOM 732 O O . LYS A 1 105 ? -2.990 -25.497 12.204 1.00 84.56 105 LYS A O 1
ATOM 737 N N . ASP A 1 106 ? -2.235 -24.579 14.111 1.00 82.38 106 ASP A N 1
ATOM 738 C CA . ASP A 1 106 ? -1.506 -25.769 14.572 1.00 82.38 106 ASP A CA 1
ATOM 739 C C . ASP A 1 106 ? -2.469 -26.890 14.993 1.00 82.38 106 ASP A C 1
ATOM 741 O O . ASP A 1 106 ? -2.203 -28.059 14.717 1.00 82.38 106 ASP A O 1
ATOM 745 N N . ALA A 1 107 ? -3.613 -26.556 15.601 1.00 85.38 107 ALA A N 1
ATOM 746 C CA . ALA A 1 107 ? -4.665 -27.527 15.893 1.00 85.38 107 ALA A CA 1
ATOM 747 C C . ALA A 1 107 ? -5.243 -28.133 14.604 1.00 85.38 107 ALA A C 1
ATOM 749 O O . ALA A 1 107 ? -5.324 -29.354 14.495 1.00 85.38 107 ALA A O 1
ATOM 750 N N . LEU A 1 108 ? -5.536 -27.300 13.600 1.00 78.19 108 LEU A N 1
ATOM 751 C CA . LEU A 1 108 ? -6.017 -27.758 12.296 1.00 78.19 108 LEU A CA 1
ATOM 752 C C . LEU A 1 108 ? -4.977 -28.643 11.588 1.00 78.19 108 LEU A C 1
ATOM 754 O O . LEU A 1 108 ? -5.306 -29.725 11.126 1.00 78.19 108 LEU A O 1
ATOM 758 N N . MET A 1 109 ? -3.702 -28.233 11.556 1.00 74.69 109 MET A N 1
ATOM 759 C CA . MET A 1 109 ? -2.622 -29.038 10.963 1.00 74.69 109 MET A CA 1
ATOM 760 C C . MET A 1 109 ? -2.471 -30.396 11.655 1.00 74.69 109 MET A C 1
ATOM 762 O O . MET A 1 109 ? -2.216 -31.396 10.993 1.00 74.69 109 MET A O 1
ATOM 766 N N . LYS A 1 110 ? -2.661 -30.452 12.975 1.00 83.56 110 LYS A N 1
ATOM 767 C CA . LYS A 1 110 ? -2.599 -31.701 13.735 1.00 83.56 110 LYS A CA 1
ATOM 768 C C . LYS A 1 110 ? -3.802 -32.613 13.483 1.00 83.56 110 LYS A C 1
ATOM 770 O O . LYS A 1 110 ? -3.637 -33.830 13.475 1.00 83.56 110 LYS A O 1
ATOM 775 N N . GLU A 1 111 ? -4.991 -32.053 13.284 1.00 77.25 111 GLU A N 1
ATOM 776 C CA . GLU A 1 111 ? -6.177 -32.815 12.874 1.00 77.25 111 GLU A CA 1
ATOM 777 C C . GLU A 1 111 ? -6.022 -33.356 11.443 1.00 77.25 111 GLU A C 1
ATOM 779 O O . GLU A 1 111 ? -6.320 -34.526 11.199 1.00 77.25 111 GLU A O 1
ATOM 784 N N . GLU A 1 112 ? -5.436 -32.572 10.533 1.00 76.56 112 GLU A N 1
ATOM 785 C CA . GLU A 1 112 ? -5.076 -33.021 9.183 1.00 76.56 112 GLU A CA 1
ATOM 786 C C . GLU A 1 112 ? -4.019 -34.145 9.231 1.00 76.56 112 GLU A C 1
ATOM 788 O O . GLU A 1 112 ? -4.208 -35.193 8.612 1.00 76.56 112 GLU A O 1
ATOM 793 N N . GLU A 1 113 ? -2.958 -34.008 10.038 1.00 72.88 113 GLU A N 1
ATOM 794 C CA . GLU A 1 113 ? -1.933 -35.049 10.234 1.00 72.88 113 GLU A CA 1
ATOM 795 C C . GLU A 1 113 ? -2.481 -36.326 10.893 1.00 72.88 113 GLU A C 1
ATOM 797 O O . GLU A 1 113 ? -2.008 -37.425 10.597 1.00 72.88 113 GLU A O 1
ATOM 802 N N . ALA A 1 114 ? -3.488 -36.208 11.762 1.00 75.56 114 ALA A N 1
ATOM 803 C CA . ALA A 1 114 ? -4.151 -37.351 12.389 1.00 75.56 114 ALA A CA 1
ATOM 804 C C . ALA A 1 114 ? -5.155 -38.049 11.454 1.00 75.56 114 ALA A C 1
ATOM 806 O O . ALA A 1 114 ? -5.402 -39.247 11.608 1.00 75.56 114 ALA A O 1
ATOM 807 N N . SER A 1 115 ? -5.722 -37.323 10.486 1.00 66.38 115 SER A N 1
ATOM 808 C CA . SER A 1 115 ? -6.621 -37.877 9.466 1.00 66.38 115 SER A CA 1
ATOM 809 C C . SER A 1 115 ? -5.878 -38.611 8.341 1.00 66.38 115 SER A C 1
ATOM 811 O O . SER A 1 115 ? -6.470 -39.443 7.649 1.00 66.38 115 SER A O 1
ATOM 813 N N . LEU A 1 116 ? -4.568 -38.370 8.193 1.00 59.56 116 LEU A N 1
ATOM 814 C CA . LEU A 1 116 ? -3.709 -39.163 7.321 1.00 59.56 116 LEU A CA 1
ATOM 815 C C . LEU A 1 116 ? -3.527 -40.570 7.931 1.00 59.56 116 LEU A C 1
ATOM 817 O O . LEU A 1 116 ? -2.966 -40.715 9.020 1.00 59.56 116 LEU A O 1
ATOM 821 N N . PRO A 1 117 ? -3.974 -41.643 7.254 1.00 64.38 117 PRO A N 1
ATOM 822 C CA . PRO A 1 117 ? -3.952 -42.991 7.810 1.00 64.38 117 PRO A CA 1
ATOM 823 C C . PRO A 1 117 ? -2.514 -43.516 7.967 1.00 64.38 117 PRO A C 1
ATOM 825 O O . PRO A 1 117 ? -1.935 -44.098 7.052 1.00 64.38 117 PRO A O 1
ATOM 828 N N . THR A 1 118 ? -1.939 -43.386 9.165 1.00 63.31 118 THR A N 1
ATOM 829 C CA . THR A 1 118 ? -0.635 -43.968 9.531 1.00 63.31 118 THR A CA 1
ATOM 830 C C . THR A 1 118 ? -0.783 -45.359 10.166 1.00 63.31 118 THR A C 1
ATOM 832 O O . THR A 1 118 ? -0.282 -45.631 11.256 1.00 63.31 118 THR A O 1
ATOM 835 N N . LYS A 1 119 ? -1.469 -46.301 9.497 1.00 47.47 119 LYS A N 1
ATOM 836 C CA . LYS A 1 119 ? -1.441 -47.720 9.916 1.00 47.47 119 LYS A CA 1
ATOM 837 C C . LYS A 1 119 ? -1.843 -48.721 8.819 1.00 47.47 119 LYS A C 1
ATOM 839 O O . LYS A 1 119 ? -2.905 -49.326 8.871 1.00 47.47 119 LYS A O 1
ATOM 844 N N . GLY A 1 120 ? -0.926 -49.009 7.900 1.00 42.41 120 GLY A N 1
ATOM 845 C CA . GLY A 1 120 ? -0.702 -50.377 7.403 1.00 42.41 120 GLY A CA 1
ATOM 846 C C . GLY A 1 120 ? 0.735 -50.730 7.788 1.00 42.41 120 GLY A C 1
ATOM 847 O O . GLY A 1 120 ? 1.653 -50.023 7.404 1.00 42.41 120 GLY A O 1
ATOM 848 N N . GLY A 1 121 ? 1.013 -51.620 8.738 1.00 43.34 121 GLY A N 1
ATOM 849 C CA . GLY A 1 121 ? 0.842 -53.065 8.608 1.00 43.34 121 GLY A CA 1
ATOM 850 C C . GLY A 1 121 ? 2.236 -53.680 8.411 1.00 43.34 121 GLY A C 1
ATOM 851 O O . GLY A 1 121 ? 2.892 -53.424 7.409 1.00 43.34 121 GLY A O 1
ATOM 852 N N . LYS A 1 122 ? 2.739 -54.420 9.408 1.00 45.38 122 LYS A N 1
ATOM 853 C CA . LYS A 1 122 ? 4.062 -55.071 9.395 1.00 45.38 122 LYS A CA 1
ATOM 854 C C . LYS A 1 122 ? 4.209 -56.023 8.194 1.00 45.38 122 LYS A C 1
ATOM 856 O O . LYS A 1 122 ? 3.337 -56.859 7.993 1.00 45.38 122 LYS A O 1
ATOM 861 N N . GLY A 1 123 ? 5.373 -55.998 7.531 1.00 48.31 123 GLY A N 1
ATOM 862 C CA . GLY A 1 123 ? 5.937 -57.179 6.856 1.00 48.31 123 GLY A CA 1
ATOM 863 C C . GLY A 1 123 ? 6.270 -57.065 5.363 1.00 48.31 123 GLY A C 1
ATOM 864 O O . GLY A 1 123 ? 5.561 -57.627 4.541 1.00 48.31 123 GLY A O 1
ATOM 865 N N . LYS A 1 124 ? 7.406 -56.442 5.023 1.00 42.41 124 LYS A N 1
ATOM 866 C CA . LYS A 1 124 ? 8.451 -56.945 4.096 1.00 42.41 124 LYS A CA 1
ATOM 867 C C . LYS A 1 124 ? 9.532 -55.869 3.946 1.00 42.41 124 LYS A C 1
ATOM 869 O O . LYS A 1 124 ? 9.228 -54.683 3.883 1.00 42.41 124 LYS A O 1
ATOM 874 N N . ALA A 1 125 ? 10.791 -56.300 3.948 1.00 49.97 125 ALA A N 1
ATOM 875 C CA . ALA A 1 125 ? 11.964 -55.443 3.804 1.00 49.97 125 ALA A CA 1
ATOM 876 C C . ALA A 1 125 ? 11.866 -54.543 2.552 1.00 49.97 125 ALA A C 1
ATOM 878 O O . ALA A 1 125 ? 11.421 -55.027 1.507 1.00 49.97 125 ALA A O 1
ATOM 879 N N . PRO A 1 126 ? 12.291 -53.267 2.619 1.00 49.62 126 PRO A N 1
ATOM 880 C CA . PRO A 1 126 ? 12.316 -52.414 1.440 1.00 49.62 126 PRO A CA 1
ATOM 881 C C . PRO A 1 126 ? 13.422 -52.896 0.484 1.00 49.62 126 PRO A C 1
ATOM 883 O O . PRO A 1 126 ? 14.572 -53.028 0.911 1.00 49.62 126 PRO A O 1
ATOM 886 N N . PRO A 1 127 ? 13.136 -53.155 -0.807 1.00 49.62 127 PRO A N 1
ATOM 887 C CA . PRO A 1 127 ? 14.197 -53.334 -1.785 1.00 49.62 127 PRO A CA 1
ATOM 888 C C . PRO A 1 127 ? 14.942 -52.004 -1.933 1.00 49.62 127 PRO A C 1
ATOM 890 O O . PRO A 1 127 ? 14.323 -50.947 -2.080 1.00 49.62 127 PRO A O 1
ATOM 893 N N . ALA A 1 128 ? 16.272 -52.062 -1.866 1.00 54.53 128 ALA A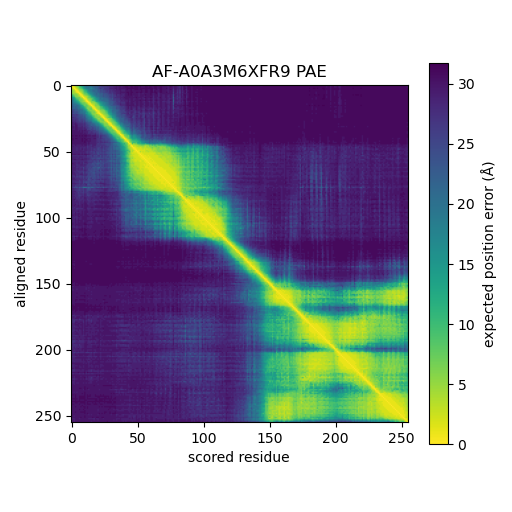 N 1
ATOM 894 C CA . ALA A 1 128 ? 17.156 -50.916 -2.022 1.00 54.53 128 ALA A CA 1
ATOM 895 C C . ALA A 1 128 ? 16.786 -50.122 -3.285 1.00 54.53 128 ALA A C 1
ATOM 897 O O . ALA A 1 128 ? 16.986 -50.584 -4.412 1.00 54.53 128 ALA A O 1
ATOM 898 N N . LYS A 1 129 ? 16.237 -48.915 -3.107 1.00 52.50 129 LYS A N 1
ATOM 899 C CA . LYS A 1 129 ? 16.023 -48.000 -4.223 1.00 52.50 129 LYS A CA 1
ATOM 900 C C . LYS A 1 129 ? 17.379 -47.450 -4.638 1.00 52.50 129 LYS A C 1
ATOM 902 O O . LYS A 1 129 ? 17.922 -46.548 -4.009 1.00 52.50 129 LYS A O 1
ATOM 907 N N . LYS A 1 130 ? 17.917 -48.023 -5.714 1.00 55.31 130 LYS A N 1
ATOM 908 C CA . LYS A 1 130 ? 18.947 -47.393 -6.541 1.00 55.31 130 LYS A CA 1
ATOM 909 C C . LYS A 1 130 ? 18.503 -45.952 -6.798 1.00 55.31 130 LYS A C 1
ATOM 911 O O . LYS A 1 130 ? 17.355 -45.738 -7.189 1.00 55.31 130 LYS A O 1
ATOM 916 N N . SER A 1 131 ? 19.398 -44.995 -6.582 1.00 55.91 131 SER A N 1
ATOM 917 C CA . SER A 1 131 ? 19.273 -43.622 -7.061 1.00 55.91 131 SER A CA 1
ATOM 918 C C . SER A 1 131 ? 19.172 -43.650 -8.587 1.00 55.91 131 SER A C 1
ATOM 920 O O . SER A 1 131 ? 20.151 -43.554 -9.322 1.00 55.91 131 SER A O 1
ATOM 922 N N . LYS A 1 132 ? 17.958 -43.882 -9.082 1.00 59.03 132 LYS A N 1
ATOM 923 C CA . LYS A 1 132 ? 17.591 -43.620 -10.462 1.00 59.03 132 LYS A CA 1
ATOM 924 C C . LYS A 1 132 ? 17.535 -42.100 -10.537 1.00 59.03 132 LYS A C 1
ATOM 926 O O . LYS A 1 132 ? 16.732 -41.491 -9.832 1.00 59.03 132 LYS A O 1
ATOM 931 N N . GLY A 1 133 ? 18.492 -41.523 -11.262 1.00 58.62 133 GLY A N 1
ATOM 932 C CA . GLY A 1 133 ? 18.582 -40.087 -11.480 1.00 58.62 133 GLY A CA 1
ATOM 933 C C . GLY A 1 133 ? 17.224 -39.510 -11.859 1.00 58.62 133 GLY A C 1
ATOM 934 O O . GLY A 1 133 ? 16.390 -40.215 -12.425 1.00 58.62 133 GLY A O 1
ATOM 935 N N . LEU A 1 134 ? 17.018 -38.248 -11.487 1.00 58.47 134 LEU A N 1
ATOM 936 C CA . LEU A 1 134 ? 15.867 -37.449 -11.880 1.00 58.47 134 LEU A CA 1
ATOM 937 C C . LEU A 1 134 ? 15.635 -37.635 -13.386 1.00 58.47 134 LEU A C 1
ATOM 939 O O . LEU A 1 134 ? 16.425 -37.165 -14.202 1.00 58.47 134 LEU A O 1
ATOM 943 N N . ASP A 1 135 ? 14.609 -38.408 -13.733 1.00 61.62 135 ASP A N 1
ATOM 944 C CA . ASP A 1 135 ? 14.289 -38.746 -15.111 1.00 61.62 135 ASP A CA 1
ATOM 945 C C . ASP A 1 135 ? 13.590 -37.541 -15.744 1.00 61.62 135 ASP A C 1
ATOM 947 O O . ASP A 1 135 ? 12.374 -37.371 -15.654 1.00 61.62 135 ASP A O 1
ATOM 951 N N . LEU A 1 136 ? 14.399 -36.661 -16.337 1.00 62.47 136 LEU A N 1
ATOM 952 C CA . LEU A 1 136 ? 13.955 -35.470 -17.064 1.00 62.47 136 LEU A CA 1
ATOM 953 C C . LEU A 1 136 ? 13.143 -35.813 -18.328 1.00 62.47 136 LEU A C 1
ATOM 955 O O . LEU A 1 136 ? 12.577 -34.914 -18.940 1.00 62.47 136 LEU A O 1
ATOM 959 N N . SER A 1 137 ? 13.026 -37.096 -18.693 1.00 62.56 137 SER A N 1
ATOM 960 C CA . SER A 1 137 ? 12.174 -37.572 -19.792 1.00 62.56 137 SER A CA 1
ATOM 961 C C . SER A 1 137 ? 10.691 -37.220 -19.589 1.00 62.56 137 SER A C 1
ATOM 963 O O . SER A 1 137 ? 9.953 -37.021 -20.549 1.00 62.56 137 SER A O 1
ATOM 965 N N . GLY A 1 138 ? 10.249 -37.053 -18.336 1.00 57.66 138 GLY A N 1
ATOM 966 C CA . GLY A 1 138 ? 8.885 -36.612 -18.022 1.00 57.66 138 GLY A CA 1
ATOM 967 C C . GLY A 1 138 ? 8.609 -35.123 -18.271 1.00 57.66 138 GLY A C 1
ATOM 968 O O . GLY A 1 138 ? 7.446 -34.730 -18.257 1.00 57.66 138 GLY A O 1
ATOM 969 N N . LEU A 1 139 ? 9.644 -34.303 -18.494 1.00 58.47 139 LEU A N 1
ATOM 970 C CA . LEU A 1 139 ? 9.507 -32.868 -18.778 1.00 58.47 139 LEU A CA 1
ATOM 971 C C . LEU A 1 139 ? 9.352 -32.575 -20.282 1.00 58.47 139 LEU A C 1
ATOM 973 O O . LEU A 1 139 ? 8.835 -31.523 -20.642 1.00 58.47 139 LEU A O 1
ATOM 977 N N . ASP A 1 140 ? 9.752 -33.514 -21.145 1.00 56.72 140 ASP A N 1
ATOM 978 C CA . ASP A 1 140 ? 9.598 -33.430 -22.609 1.00 56.72 140 ASP A CA 1
ATOM 979 C C . ASP A 1 140 ? 8.338 -34.167 -23.117 1.00 56.72 140 ASP A C 1
ATOM 981 O O . ASP A 1 140 ? 8.014 -34.163 -24.305 1.00 56.72 140 ASP A O 1
ATOM 985 N N . ALA A 1 141 ? 7.571 -34.787 -22.212 1.00 53.88 141 ALA A N 1
ATOM 986 C CA . ALA A 1 141 ? 6.278 -35.368 -22.545 1.00 53.88 141 ALA A CA 1
ATOM 987 C C . ALA A 1 141 ? 5.242 -34.238 -22.739 1.00 53.88 141 ALA A C 1
ATOM 989 O O . ALA A 1 141 ? 5.029 -33.448 -21.816 1.00 53.88 141 ALA A O 1
ATOM 990 N N . PRO A 1 142 ? 4.569 -34.140 -23.905 1.00 51.81 142 PRO A N 1
ATOM 991 C CA . PRO A 1 142 ? 3.711 -33.012 -24.258 1.00 51.81 142 PRO A CA 1
ATOM 992 C C . PRO A 1 142 ? 2.380 -33.064 -23.499 1.00 51.81 142 PRO A C 1
ATOM 994 O O . PRO A 1 142 ? 1.334 -33.402 -24.053 1.00 51.81 142 PRO A O 1
ATOM 997 N N . SER A 1 143 ? 2.413 -32.709 -22.219 1.00 50.66 143 SER A N 1
ATOM 998 C CA . SER A 1 143 ? 1.222 -32.304 -21.487 1.00 50.66 143 SER A CA 1
ATOM 999 C C . SER A 1 143 ? 0.762 -30.968 -22.075 1.00 50.66 143 SER A C 1
ATOM 1001 O O . SER A 1 143 ? 1.450 -29.958 -21.960 1.00 50.66 143 SER A O 1
ATOM 1003 N N . SER A 1 144 ? -0.370 -30.989 -22.779 1.00 50.78 144 SER A N 1
ATOM 1004 C CA . SER A 1 144 ? -1.069 -29.804 -23.300 1.00 50.78 144 SER A CA 1
ATOM 1005 C C . SER A 1 144 ? -0.276 -28.967 -24.314 1.00 50.78 144 SER A C 1
ATOM 1007 O O . SER A 1 144 ? 0.016 -27.788 -24.130 1.00 50.78 144 SER A O 1
ATOM 1009 N N . LYS A 1 145 ? 0.005 -29.584 -25.465 1.00 53.00 145 LYS A N 1
ATOM 1010 C CA . LYS A 1 145 ? 0.527 -28.962 -26.691 1.00 53.00 145 LYS A CA 1
ATOM 1011 C C . LYS A 1 145 ? -0.512 -28.038 -27.355 1.00 53.00 145 LYS A C 1
ATOM 1013 O O . LYS A 1 145 ? -0.953 -28.301 -28.470 1.00 53.00 145 LYS A O 1
ATOM 1018 N N . LYS A 1 146 ? -0.925 -26.979 -26.656 1.00 50.47 146 LYS A N 1
ATOM 1019 C CA . LYS A 1 146 ? -1.602 -25.826 -27.269 1.00 50.47 146 LYS A CA 1
ATOM 1020 C C . LYS A 1 146 ? -0.931 -24.485 -26.953 1.00 50.47 146 LYS A C 1
ATOM 1022 O O . LYS A 1 146 ? -0.989 -23.621 -27.816 1.00 50.47 146 LYS A O 1
ATOM 1027 N N . ASP A 1 147 ? -0.176 -24.362 -25.856 1.00 51.41 147 ASP A N 1
ATOM 1028 C CA . ASP A 1 147 ? 0.317 -23.038 -25.424 1.00 51.41 147 ASP A CA 1
ATOM 1029 C C . ASP A 1 147 ? 1.841 -22.919 -25.245 1.00 51.41 147 ASP A C 1
ATOM 1031 O O . ASP A 1 147 ? 2.339 -21.858 -24.894 1.00 51.41 147 ASP A O 1
ATOM 1035 N N . MET A 1 148 ? 2.622 -23.954 -25.570 1.00 51.81 148 MET A N 1
ATOM 1036 C CA . MET A 1 148 ? 4.066 -23.788 -25.800 1.00 51.81 148 MET A CA 1
ATOM 1037 C C . MET A 1 148 ? 4.301 -23.470 -27.280 1.00 51.81 148 MET A C 1
ATOM 1039 O O . MET A 1 148 ? 5.047 -24.165 -27.973 1.00 51.81 148 MET A O 1
ATOM 1043 N N . ALA A 1 149 ? 3.637 -22.427 -27.796 1.00 57.34 149 ALA A N 1
ATOM 1044 C CA . ALA A 1 149 ? 4.233 -21.693 -28.906 1.00 57.34 149 ALA A CA 1
ATOM 1045 C C . ALA A 1 149 ? 5.647 -21.355 -28.432 1.00 57.34 149 ALA A C 1
ATOM 1047 O O . ALA A 1 149 ? 5.796 -20.873 -27.313 1.00 57.34 149 ALA A O 1
ATOM 1048 N N . ALA A 1 150 ? 6.681 -21.721 -29.189 1.00 58.53 150 ALA A N 1
ATOM 1049 C CA . ALA A 1 150 ? 8.055 -21.453 -28.792 1.00 58.53 150 ALA A CA 1
ATOM 1050 C C . ALA A 1 150 ? 8.211 -19.934 -28.622 1.00 58.53 150 ALA A C 1
ATOM 1052 O O . ALA A 1 150 ? 8.419 -19.227 -29.604 1.00 58.53 150 ALA A O 1
ATOM 1053 N N . LEU A 1 151 ? 8.015 -19.432 -27.398 1.00 63.56 151 LEU A N 1
ATOM 1054 C CA . LEU A 1 151 ? 8.179 -18.032 -27.049 1.00 63.56 151 LEU A CA 1
ATOM 1055 C C . LEU A 1 151 ? 9.671 -17.775 -27.208 1.00 63.56 151 LEU A C 1
ATOM 1057 O O . LEU A 1 151 ? 10.484 -18.225 -26.397 1.00 63.56 151 LEU A O 1
ATOM 1061 N N . ASN A 1 152 ? 10.044 -17.145 -28.319 1.00 67.69 152 ASN A N 1
ATOM 1062 C CA . ASN A 1 152 ? 11.436 -16.884 -28.650 1.00 67.69 152 ASN A CA 1
ATOM 1063 C C . ASN A 1 152 ? 11.872 -15.660 -27.846 1.00 67.69 152 ASN A C 1
ATOM 1065 O O . ASN A 1 152 ? 11.993 -14.556 -28.364 1.00 67.69 152 ASN A O 1
ATOM 1069 N N . ALA A 1 153 ? 12.090 -15.855 -26.549 1.00 73.19 153 ALA A N 1
ATOM 1070 C CA . ALA A 1 153 ? 12.587 -14.823 -25.658 1.00 73.19 153 ALA A CA 1
ATOM 1071 C C . ALA A 1 153 ? 14.098 -14.621 -25.858 1.00 73.19 153 ALA A C 1
ATOM 1073 O O . ALA A 1 153 ? 14.920 -15.025 -25.036 1.00 73.19 153 ALA A O 1
ATOM 1074 N N . THR A 1 154 ? 14.497 -14.019 -26.979 1.00 76.00 154 THR A N 1
ATOM 1075 C CA . THR A 1 154 ? 15.883 -13.582 -27.164 1.00 76.00 154 THR A CA 1
ATOM 1076 C C . THR A 1 154 ? 16.081 -12.267 -26.412 1.00 76.00 154 THR A C 1
ATOM 1078 O O . THR A 1 154 ? 15.612 -11.222 -26.860 1.00 76.00 154 THR A O 1
ATOM 1081 N N . GLY A 1 155 ? 16.735 -12.322 -25.249 1.00 80.62 155 GLY A N 1
ATOM 1082 C CA . GLY A 1 155 ? 17.014 -11.160 -24.393 1.00 80.62 155 GLY A CA 1
ATOM 1083 C C . GLY A 1 155 ? 16.395 -11.271 -22.997 1.00 80.62 155 GLY A C 1
ATOM 1084 O O . GLY A 1 155 ? 15.436 -12.010 -22.789 1.00 80.62 155 GLY A O 1
ATOM 1085 N N . ILE A 1 156 ? 16.966 -10.542 -22.032 1.00 84.38 156 ILE A N 1
ATOM 1086 C CA . ILE A 1 156 ? 16.545 -10.593 -20.620 1.00 84.38 156 ILE A CA 1
ATOM 1087 C C . ILE A 1 156 ? 15.116 -10.060 -20.472 1.00 84.38 156 ILE A C 1
ATOM 1089 O O . ILE A 1 156 ? 14.289 -10.722 -19.855 1.00 84.38 156 ILE A O 1
ATOM 1093 N N . ASP A 1 157 ? 14.799 -8.927 -21.095 1.00 81.62 157 ASP A N 1
ATOM 1094 C CA . ASP A 1 157 ? 13.477 -8.301 -20.976 1.00 81.62 157 ASP A CA 1
ATOM 1095 C C . ASP A 1 157 ? 12.370 -9.172 -21.594 1.00 81.62 157 ASP A C 1
ATOM 1097 O O . ASP A 1 157 ? 11.343 -9.414 -20.965 1.00 81.62 157 ASP A O 1
ATOM 1101 N N . ASN A 1 158 ? 12.633 -9.773 -22.760 1.00 83.62 158 ASN A N 1
ATOM 1102 C CA . ASN A 1 158 ? 11.714 -10.719 -23.402 1.00 83.62 158 ASN A CA 1
ATOM 1103 C C . ASN A 1 158 ? 11.515 -11.998 -22.565 1.00 83.62 158 ASN A C 1
ATOM 1105 O O . ASN A 1 158 ? 10.420 -12.559 -22.529 1.00 83.62 158 ASN A O 1
ATOM 1109 N N . ALA A 1 159 ? 12.550 -12.463 -21.856 1.00 83.25 159 ALA A N 1
ATOM 1110 C CA . ALA A 1 159 ? 12.428 -13.596 -20.938 1.00 83.25 159 ALA A CA 1
ATOM 1111 C C . ALA A 1 159 ? 11.596 -13.235 -19.698 1.00 83.25 159 ALA A C 1
ATOM 1113 O O . ALA A 1 159 ? 10.792 -14.047 -19.242 1.00 83.25 159 ALA A O 1
ATOM 1114 N N . LEU A 1 160 ? 11.740 -12.012 -19.177 1.00 85.12 160 LEU A N 1
ATOM 1115 C CA . LEU A 1 160 ? 10.917 -11.508 -18.075 1.00 85.12 160 LEU A CA 1
ATOM 1116 C C . LEU A 1 160 ? 9.451 -11.335 -18.488 1.00 85.12 160 LEU A C 1
ATOM 1118 O O . LEU A 1 160 ? 8.562 -11.669 -17.702 1.00 85.12 160 LEU A O 1
ATOM 1122 N N . ASP A 1 161 ? 9.179 -10.890 -19.715 1.00 83.25 161 ASP A N 1
ATOM 1123 C CA . ASP A 1 161 ? 7.815 -10.818 -20.244 1.00 83.25 161 ASP A CA 1
ATOM 1124 C C . ASP A 1 161 ? 7.205 -12.211 -20.461 1.00 83.25 161 ASP A C 1
ATOM 1126 O O . ASP A 1 161 ? 6.067 -12.440 -20.051 1.00 83.25 161 ASP A O 1
ATOM 1130 N N . ALA A 1 162 ? 7.964 -13.181 -20.984 1.00 84.38 162 ALA A N 1
ATOM 1131 C CA . ALA A 1 162 ? 7.511 -14.572 -21.099 1.00 84.38 162 ALA A CA 1
ATOM 1132 C C . ALA A 1 162 ? 7.204 -15.203 -19.723 1.00 84.38 162 ALA A C 1
ATOM 1134 O O . ALA A 1 162 ? 6.202 -15.902 -19.546 1.00 84.38 162 ALA A O 1
ATOM 1135 N N . LEU A 1 163 ? 8.023 -14.914 -18.708 1.00 83.50 163 LEU A N 1
ATOM 1136 C CA . LEU A 1 163 ? 7.765 -15.334 -17.326 1.00 83.50 163 LEU A CA 1
ATOM 1137 C C . LEU A 1 163 ? 6.555 -14.618 -16.715 1.00 83.50 163 LEU A C 1
ATOM 1139 O O . LEU A 1 163 ? 5.816 -15.214 -15.937 1.00 83.50 163 LEU A O 1
ATOM 1143 N N . SER A 1 164 ? 6.321 -13.358 -17.075 1.00 80.31 164 SER A N 1
ATOM 1144 C CA . SER A 1 164 ? 5.160 -12.596 -16.606 1.00 80.31 164 SER A CA 1
ATOM 1145 C C . SER A 1 164 ? 3.851 -13.076 -17.240 1.00 80.31 164 SER A C 1
ATOM 1147 O O . SER A 1 164 ? 2.806 -12.979 -16.607 1.00 80.31 164 SER A O 1
ATOM 1149 N N . LEU A 1 165 ? 3.897 -13.627 -18.457 1.00 79.75 165 LEU A N 1
ATOM 1150 C CA . LEU A 1 165 ? 2.751 -14.278 -19.100 1.00 79.75 165 LEU A CA 1
ATOM 1151 C C . LEU A 1 165 ? 2.403 -15.625 -18.451 1.00 79.75 165 LEU A C 1
ATOM 1153 O O . LEU A 1 165 ? 1.228 -15.940 -18.283 1.00 79.75 165 LEU A O 1
ATOM 1157 N N . THR A 1 166 ? 3.415 -16.408 -18.060 1.00 76.75 166 THR A N 1
ATOM 1158 C CA . THR A 1 166 ? 3.218 -17.716 -17.399 1.00 76.75 166 THR A CA 1
ATOM 1159 C C . THR A 1 166 ? 2.866 -17.589 -15.918 1.00 76.75 166 THR A C 1
ATOM 1161 O O . THR A 1 166 ? 2.115 -18.405 -15.380 1.00 76.75 166 THR A O 1
ATOM 1164 N N . LYS A 1 167 ? 3.372 -16.555 -15.237 1.00 76.25 167 LYS A N 1
ATOM 1165 C CA . LYS A 1 167 ? 2.976 -16.214 -13.873 1.00 76.25 167 LYS A CA 1
ATOM 1166 C C . LYS A 1 167 ? 1.614 -15.537 -13.922 1.00 76.25 167 LYS A C 1
ATOM 1168 O O . LYS A 1 167 ? 1.521 -14.320 -14.016 1.00 76.25 167 LYS A O 1
ATOM 1173 N N . GLU A 1 168 ? 0.554 -16.329 -13.823 1.00 59.44 168 GLU A N 1
ATOM 1174 C CA . GLU A 1 168 ? -0.816 -15.830 -13.737 1.00 59.44 168 GLU A CA 1
ATOM 1175 C C . GLU A 1 168 ? -1.021 -15.029 -12.441 1.00 59.44 168 GLU A C 1
ATOM 1177 O O . GLU A 1 168 ? -1.482 -15.535 -11.413 1.00 59.44 168 GLU A O 1
ATOM 1182 N N . SER A 1 169 ? -0.634 -13.753 -12.454 1.00 57.84 169 SER A N 1
ATOM 1183 C CA . SER A 1 169 ? -0.924 -12.860 -11.350 1.00 57.84 169 SER A CA 1
ATOM 1184 C C . SER A 1 169 ? -2.398 -12.477 -11.435 1.00 57.84 169 SER A C 1
ATOM 1186 O O . SER A 1 169 ? -2.851 -11.710 -12.280 1.00 57.84 169 SER A O 1
ATOM 1188 N N . ASN A 1 170 ? -3.183 -13.018 -10.503 1.00 54.84 170 ASN A N 1
ATOM 1189 C CA . ASN A 1 170 ? -4.555 -12.590 -10.210 1.00 54.84 170 ASN A CA 1
ATOM 1190 C C . ASN A 1 170 ? -4.587 -11.177 -9.576 1.00 54.84 170 ASN A C 1
ATOM 1192 O O . ASN A 1 170 ? -5.387 -10.871 -8.685 1.00 54.84 170 ASN A O 1
ATOM 1196 N N . GLU A 1 171 ? -3.687 -10.297 -10.006 1.00 59.41 171 GLU A N 1
ATOM 1197 C CA . GLU A 1 171 ? -3.644 -8.904 -9.611 1.00 59.41 171 GLU A CA 1
ATOM 1198 C C . GLU A 1 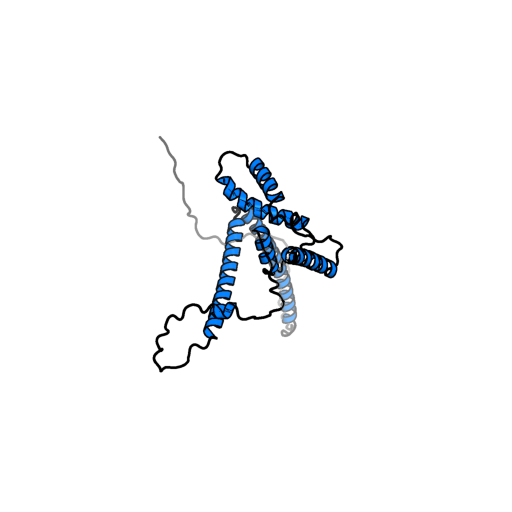171 ? -4.796 -8.199 -10.310 1.00 59.41 171 GLU A C 1
ATOM 1200 O O . GLU A 1 171 ? -4.767 -7.848 -11.487 1.00 59.41 171 GLU A O 1
ATOM 1205 N N . LYS A 1 172 ? -5.881 -8.031 -9.554 1.00 62.34 172 LYS A N 1
ATOM 1206 C CA . LYS A 1 172 ? -7.011 -7.188 -9.934 1.00 62.34 172 LYS A CA 1
ATOM 1207 C C . LYS A 1 172 ? -6.443 -5.829 -10.355 1.00 62.34 172 LYS A C 1
ATOM 1209 O O . LYS A 1 172 ? -6.023 -5.081 -9.467 1.00 62.34 172 LYS A O 1
ATOM 1214 N N . ILE A 1 173 ? -6.441 -5.525 -11.664 1.00 65.88 173 ILE A N 1
ATOM 1215 C CA . ILE A 1 173 ? -6.100 -4.179 -12.159 1.00 65.88 173 ILE A CA 1
ATOM 1216 C C . ILE A 1 173 ? -6.845 -3.185 -11.295 1.00 65.88 173 ILE A C 1
ATOM 1218 O O . ILE A 1 173 ? -8.071 -3.264 -11.134 1.00 65.88 173 ILE A O 1
ATOM 1222 N N . ASP A 1 174 ? -6.065 -2.284 -10.720 1.00 69.50 174 ASP A N 1
ATOM 1223 C CA . ASP A 1 174 ? -6.606 -1.221 -9.926 1.00 69.50 174 ASP A CA 1
ATOM 1224 C C . ASP A 1 174 ? -7.252 -0.168 -10.817 1.00 69.50 174 ASP A C 1
ATOM 1226 O O . ASP A 1 174 ? -6.666 0.306 -11.787 1.00 69.50 174 ASP A O 1
ATOM 1230 N N . ARG A 1 175 ? -8.474 0.204 -10.453 1.00 77.94 175 ARG A N 1
ATOM 1231 C CA . ARG A 1 175 ? -9.224 1.288 -11.099 1.00 77.94 175 ARG A CA 1
ATOM 1232 C C . ARG A 1 175 ? -8.851 2.647 -10.502 1.00 77.94 175 ARG A C 1
ATOM 1234 O O . ARG A 1 175 ? -9.231 3.681 -11.036 1.00 77.94 175 ARG A O 1
ATOM 1241 N N . HIS A 1 176 ? -8.156 2.644 -9.359 1.00 74.12 176 HIS A N 1
ATOM 1242 C CA . HIS A 1 176 ? -7.841 3.839 -8.581 1.00 74.12 176 HIS A CA 1
ATOM 1243 C C . HIS A 1 176 ? -6.373 3.880 -8.142 1.00 74.12 176 HIS A C 1
ATOM 1245 O O . HIS A 1 176 ? -6.098 3.855 -6.935 1.00 74.12 176 HIS A O 1
ATOM 1251 N N . PRO A 1 177 ? -5.431 4.023 -9.092 1.00 81.81 177 PRO A N 1
ATOM 1252 C CA . PRO A 1 177 ? -4.010 4.143 -8.769 1.00 81.81 177 PRO A CA 1
ATOM 1253 C C . PRO A 1 177 ? -3.735 5.286 -7.774 1.00 81.81 177 PRO A C 1
ATOM 1255 O O . PRO A 1 177 ? -2.942 5.114 -6.850 1.00 81.81 177 PRO A O 1
ATOM 1258 N N . GLU A 1 178 ? -4.488 6.393 -7.848 1.00 81.44 178 GLU A N 1
ATOM 1259 C CA . GLU A 1 178 ? -4.428 7.512 -6.890 1.00 81.44 178 GLU A CA 1
ATOM 1260 C C . GLU A 1 178 ? -4.681 7.099 -5.431 1.00 81.44 178 GLU A C 1
ATOM 1262 O O . GLU A 1 178 ? -4.068 7.644 -4.513 1.00 81.44 178 GLU A O 1
ATOM 1267 N N . ARG A 1 179 ? -5.561 6.118 -5.186 1.00 81.50 179 ARG A N 1
ATOM 1268 C CA . ARG A 1 179 ? -5.869 5.649 -3.824 1.00 81.50 179 ARG A CA 1
ATOM 1269 C C . ARG A 1 179 ? -4.817 4.686 -3.290 1.00 81.50 179 ARG A C 1
ATOM 1271 O O . ARG A 1 179 ? -4.621 4.626 -2.076 1.00 81.50 179 ARG A O 1
ATOM 1278 N N . ARG A 1 180 ? -4.149 3.926 -4.162 1.00 81.69 180 ARG A N 1
ATOM 1279 C CA . ARG A 1 180 ? -3.074 3.002 -3.767 1.00 81.69 180 ARG A CA 1
ATOM 1280 C C . ARG A 1 180 ? -1.721 3.683 -3.651 1.00 81.69 180 ARG A C 1
ATOM 1282 O O . ARG A 1 180 ? -0.918 3.242 -2.833 1.00 81.69 180 ARG A O 1
ATOM 1289 N N . PHE A 1 181 ? -1.499 4.774 -4.382 1.00 85.56 181 PHE A N 1
ATOM 1290 C CA . PHE A 1 181 ? -0.275 5.567 -4.318 1.00 85.56 181 PHE A CA 1
ATOM 1291 C C . PHE A 1 181 ? 0.178 5.905 -2.886 1.00 85.56 181 PHE A C 1
ATOM 1293 O O . PHE A 1 181 ? 1.313 5.575 -2.562 1.00 85.56 181 PHE A O 1
ATOM 1300 N N . PRO A 1 182 ? -0.652 6.463 -1.977 1.00 87.62 182 PRO A N 1
ATOM 1301 C CA . PRO A 1 182 ? -0.199 6.788 -0.621 1.00 87.62 182 PRO A CA 1
ATOM 1302 C C . PRO A 1 182 ? 0.169 5.552 0.212 1.00 87.62 182 PRO A C 1
ATOM 1304 O O . PRO A 1 182 ? 1.071 5.621 1.044 1.00 87.62 182 PRO A O 1
ATOM 1307 N N . ALA A 1 183 ? -0.503 4.417 -0.005 1.00 87.94 183 ALA A N 1
ATOM 1308 C CA . ALA A 1 183 ? -0.203 3.174 0.703 1.00 87.94 183 ALA A CA 1
ATOM 1309 C C . ALA A 1 183 ? 1.106 2.544 0.203 1.00 87.94 183 ALA A C 1
ATOM 1311 O O . ALA A 1 183 ? 1.951 2.161 1.011 1.00 87.94 183 ALA A O 1
ATOM 1312 N N . ALA A 1 184 ? 1.288 2.487 -1.118 1.00 86.88 184 ALA A N 1
ATOM 1313 C CA . ALA A 1 184 ? 2.503 1.987 -1.751 1.00 86.88 184 ALA A CA 1
ATOM 1314 C C . ALA A 1 184 ? 3.710 2.894 -1.452 1.00 86.88 184 ALA A C 1
ATOM 1316 O O . ALA A 1 184 ? 4.766 2.399 -1.065 1.00 86.88 184 ALA A O 1
ATOM 1317 N N . TYR A 1 185 ? 3.527 4.217 -1.524 1.00 88.81 185 TYR A N 1
ATOM 1318 C CA . TYR A 1 185 ? 4.551 5.202 -1.179 1.00 88.81 185 TYR A CA 1
ATOM 1319 C C . TYR A 1 185 ? 4.995 5.063 0.275 1.00 88.81 185 TYR A C 1
ATOM 1321 O O . TYR A 1 185 ? 6.188 5.039 0.544 1.00 88.81 185 TYR A O 1
ATOM 1329 N N . LYS A 1 186 ? 4.057 4.901 1.216 1.00 89.81 186 LYS A N 1
ATOM 1330 C CA . LYS A 1 186 ? 4.395 4.702 2.629 1.00 89.81 186 LYS A CA 1
ATOM 1331 C C . LYS A 1 186 ? 5.167 3.399 2.864 1.00 89.81 186 LYS A C 1
ATOM 1333 O O . LYS A 1 186 ? 6.133 3.399 3.619 1.00 89.81 186 LYS A O 1
ATOM 1338 N N . ALA A 1 187 ? 4.772 2.306 2.208 1.00 89.69 187 ALA A N 1
ATOM 1339 C CA . ALA A 1 187 ? 5.489 1.034 2.304 1.00 89.69 187 ALA A CA 1
ATOM 1340 C C . ALA A 1 187 ? 6.925 1.138 1.751 1.00 89.69 187 ALA A C 1
ATOM 1342 O O . ALA A 1 187 ? 7.860 0.601 2.346 1.00 89.69 187 ALA A O 1
ATOM 1343 N N . TYR A 1 188 ? 7.108 1.863 0.642 1.00 89.19 188 TYR A N 1
ATOM 1344 C CA . TYR A 1 188 ? 8.425 2.131 0.064 1.00 89.19 188 TYR A CA 1
ATOM 1345 C C . TYR A 1 188 ? 9.254 3.087 0.936 1.00 89.19 188 TYR A C 1
ATOM 1347 O O . TYR A 1 188 ? 10.436 2.834 1.160 1.00 89.19 188 TYR A O 1
ATOM 1355 N N . GLU A 1 189 ? 8.639 4.145 1.477 1.00 88.12 189 GLU A N 1
ATOM 1356 C CA . GLU A 1 189 ? 9.279 5.098 2.387 1.00 88.12 189 GLU A CA 1
ATOM 1357 C C . GLU A 1 189 ? 9.811 4.385 3.628 1.00 88.12 189 GLU A C 1
ATOM 1359 O O . GLU A 1 189 ? 10.972 4.568 3.959 1.00 88.12 189 GLU A O 1
ATOM 1364 N N . GLU A 1 190 ? 9.023 3.538 4.291 1.00 88.06 190 GLU A N 1
ATOM 1365 C CA . GLU A 1 190 ? 9.466 2.827 5.499 1.00 88.06 190 GLU A CA 1
ATOM 1366 C C . GLU A 1 190 ? 10.646 1.879 5.220 1.00 88.06 190 GLU A C 1
ATOM 1368 O O . GLU A 1 190 ? 11.607 1.864 5.990 1.00 88.06 190 GLU A O 1
ATOM 1373 N N . ARG A 1 191 ? 10.624 1.151 4.092 1.00 88.75 191 ARG A N 1
ATOM 1374 C CA . ARG A 1 191 ? 11.726 0.266 3.673 1.00 88.75 191 ARG A CA 1
ATOM 1375 C C . ARG A 1 191 ? 12.998 1.059 3.369 1.00 88.75 191 ARG A C 1
ATOM 1377 O O . ARG A 1 191 ? 14.062 0.779 3.913 1.00 88.75 191 ARG A O 1
ATOM 1384 N N . ARG A 1 192 ? 12.877 2.079 2.518 1.00 86.94 192 ARG A N 1
ATOM 1385 C CA . ARG A 1 192 ? 14.018 2.848 2.011 1.00 86.94 192 ARG A CA 1
ATOM 1386 C C . ARG A 1 192 ? 14.578 3.815 3.050 1.00 86.94 192 ARG A C 1
ATOM 1388 O O . ARG A 1 192 ? 15.772 4.093 3.049 1.00 86.94 192 ARG A O 1
ATOM 1395 N N . LEU A 1 193 ? 13.742 4.317 3.959 1.00 83.25 193 LEU A N 1
ATOM 1396 C CA . LEU A 1 193 ? 14.175 5.179 5.053 1.00 83.25 193 LEU A CA 1
ATOM 1397 C C . LEU A 1 193 ? 14.988 4.405 6.092 1.00 83.25 193 LEU A C 1
ATOM 1399 O O . LEU A 1 193 ? 15.874 5.020 6.675 1.00 83.25 193 LEU A O 1
ATOM 1403 N N . GLU A 1 194 ? 14.757 3.102 6.297 1.00 82.69 194 GLU A N 1
ATOM 1404 C CA . GLU A 1 194 ? 15.619 2.280 7.161 1.00 82.69 194 GLU A CA 1
ATOM 1405 C C . GLU A 1 194 ? 16.991 2.033 6.512 1.00 82.69 194 GLU A C 1
ATOM 1407 O O . GLU A 1 194 ? 18.007 2.233 7.170 1.00 82.69 194 GLU A O 1
ATOM 1412 N N . GLU A 1 195 ? 17.042 1.737 5.209 1.00 80.56 195 GLU A N 1
ATOM 1413 C CA . GLU A 1 195 ? 18.305 1.599 4.459 1.00 80.56 195 GLU A CA 1
ATOM 1414 C C . GLU A 1 195 ? 19.106 2.917 4.441 1.00 80.56 195 GLU A C 1
ATOM 1416 O O . GLU A 1 195 ? 20.289 2.961 4.771 1.00 80.56 195 GLU A O 1
ATOM 1421 N N . MET A 1 196 ? 18.443 4.037 4.137 1.00 74.94 196 MET A N 1
ATOM 1422 C CA . MET A 1 196 ? 19.077 5.359 4.053 1.00 74.94 196 MET A CA 1
ATOM 1423 C C . MET A 1 196 ? 19.375 5.977 5.426 1.00 74.94 196 MET A C 1
ATOM 1425 O O . MET A 1 196 ? 19.982 7.047 5.500 1.00 74.94 196 MET A O 1
ATOM 1429 N N . LYS A 1 197 ? 18.928 5.387 6.540 1.00 74.44 197 LYS A N 1
ATOM 1430 C CA . LYS A 1 197 ? 19.220 5.878 7.902 1.00 74.44 197 LYS A CA 1
ATOM 1431 C C . LYS A 1 197 ? 20.669 5.628 8.298 1.00 74.44 197 LYS A C 1
ATOM 1433 O O . LYS A 1 197 ? 21.222 6.427 9.055 1.00 74.44 197 LYS A O 1
ATOM 1438 N N . GLU A 1 198 ? 21.269 4.572 7.761 1.00 70.88 198 GLU A N 1
ATOM 1439 C CA . GLU A 1 198 ? 22.673 4.224 7.981 1.00 70.88 198 GLU A CA 1
ATOM 1440 C C . GLU A 1 198 ? 23.619 5.196 7.257 1.00 70.88 198 GLU A C 1
ATOM 1442 O O . GLU A 1 198 ? 24.676 5.546 7.789 1.00 70.88 198 GLU A O 1
ATOM 1447 N N . GLU A 1 199 ? 23.193 5.754 6.117 1.00 71.88 199 GLU A N 1
ATOM 1448 C CA . GLU A 1 199 ? 23.894 6.848 5.443 1.00 71.88 199 GLU A CA 1
ATOM 1449 C C . GLU A 1 199 ? 23.746 8.170 6.227 1.00 71.88 199 GLU A C 1
ATOM 1451 O O . GLU A 1 199 ? 22.753 8.916 6.154 1.00 71.88 199 GLU A O 1
ATOM 1456 N N . LYS A 1 200 ? 24.768 8.463 7.038 1.00 62.75 200 LYS A N 1
ATOM 1457 C CA . LYS A 1 200 ? 24.900 9.706 7.807 1.00 62.75 200 LYS A CA 1
ATOM 1458 C C . LYS A 1 200 ? 25.257 10.873 6.879 1.00 62.75 200 LYS A C 1
ATOM 1460 O O . LYS A 1 200 ? 26.362 10.928 6.356 1.00 62.75 200 LYS A O 1
ATOM 1465 N N . GLY A 1 201 ? 24.353 11.847 6.741 1.00 75.00 201 GLY A N 1
ATOM 1466 C CA . GLY A 1 201 ? 24.689 13.145 6.136 1.00 75.00 201 GLY A CA 1
ATOM 1467 C C . GLY A 1 201 ? 23.504 13.981 5.649 1.00 75.00 201 GLY A C 1
ATOM 1468 O O . GLY A 1 201 ? 23.532 15.201 5.777 1.00 75.00 201 GLY A O 1
ATOM 1469 N N . LEU A 1 202 ? 22.439 13.353 5.140 1.00 80.12 202 LEU A N 1
ATOM 1470 C CA . LEU A 1 202 ? 21.287 14.081 4.588 1.00 80.12 202 LEU A CA 1
ATOM 1471 C C . LEU A 1 202 ? 20.188 14.359 5.623 1.00 80.12 202 LEU A C 1
ATOM 1473 O O . LEU A 1 202 ? 19.841 13.504 6.444 1.00 80.12 202 LEU A O 1
ATOM 1477 N N . ARG A 1 203 ? 19.576 15.547 5.533 1.00 87.69 203 ARG A N 1
ATOM 1478 C CA . ARG A 1 203 ? 18.383 15.911 6.313 1.00 87.69 203 ARG A CA 1
ATOM 1479 C C . ARG A 1 203 ? 17.233 14.968 5.944 1.00 87.69 203 ARG A C 1
ATOM 1481 O O . ARG A 1 203 ? 17.062 14.641 4.774 1.00 87.69 203 ARG A O 1
ATOM 1488 N N . ARG A 1 204 ? 16.381 14.597 6.913 1.00 85.19 204 ARG A N 1
ATOM 1489 C CA . ARG A 1 204 ? 15.227 13.694 6.689 1.00 85.19 204 ARG A CA 1
ATOM 1490 C C . ARG A 1 204 ? 14.379 14.093 5.472 1.00 85.19 204 ARG A C 1
ATOM 1492 O O . ARG A 1 204 ? 14.016 13.225 4.695 1.00 85.19 204 ARG A O 1
ATOM 1499 N N . GLN A 1 205 ? 14.127 15.388 5.273 1.00 88.38 205 GLN A N 1
ATOM 1500 C CA . GLN A 1 205 ? 13.360 15.872 4.119 1.00 88.38 205 GLN A CA 1
ATOM 1501 C C . GLN A 1 205 ? 14.044 15.571 2.776 1.00 88.38 205 GLN A C 1
ATOM 1503 O O . GLN A 1 205 ? 13.385 15.126 1.851 1.00 88.38 205 GLN A O 1
ATOM 1508 N N . GLN A 1 206 ? 15.367 15.733 2.687 1.00 88.88 206 GLN A N 1
ATOM 1509 C CA . GLN A 1 206 ? 16.123 15.442 1.463 1.00 88.88 206 GLN A CA 1
ATOM 1510 C C . GLN A 1 206 ? 16.089 13.947 1.131 1.00 88.88 206 GLN A C 1
ATOM 1512 O O . GLN A 1 206 ? 15.981 13.584 -0.036 1.00 88.88 206 GLN A O 1
ATOM 1517 N N . LYS A 1 207 ? 16.126 13.089 2.161 1.00 86.38 207 LYS A N 1
ATOM 1518 C CA . LYS A 1 207 ? 15.949 11.640 2.001 1.00 86.38 207 LYS A CA 1
ATOM 1519 C C . LYS A 1 207 ? 14.557 11.322 1.458 1.00 86.38 207 LYS A C 1
ATOM 1521 O O . LYS A 1 207 ? 14.447 10.577 0.499 1.00 86.38 207 LYS A O 1
ATOM 1526 N N . ILE A 1 208 ? 13.510 11.941 2.002 1.00 88.69 208 ILE A N 1
ATOM 1527 C CA . ILE A 1 208 ? 12.130 11.772 1.514 1.00 88.69 208 ILE A CA 1
ATOM 1528 C C . ILE A 1 208 ? 12.000 12.225 0.053 1.00 88.69 208 ILE A C 1
ATOM 1530 O O . ILE A 1 208 ? 11.409 11.515 -0.754 1.00 88.69 208 ILE A O 1
ATOM 1534 N N . ASP A 1 209 ? 12.592 13.361 -0.316 1.00 90.94 209 ASP A N 1
ATOM 1535 C CA . ASP A 1 209 ? 12.534 13.871 -1.690 1.00 90.94 209 ASP A CA 1
ATOM 1536 C C . ASP A 1 209 ? 13.295 12.964 -2.678 1.00 90.94 209 ASP A C 1
ATOM 1538 O O . ASP A 1 209 ? 12.880 12.812 -3.828 1.00 90.94 209 ASP A O 1
ATOM 1542 N N . GLN A 1 210 ? 14.398 12.340 -2.248 1.00 88.94 210 GLN A N 1
ATOM 1543 C CA . GLN A 1 210 ? 15.115 11.324 -3.032 1.00 88.94 210 GLN A CA 1
ATOM 1544 C C . GLN A 1 210 ? 14.294 10.042 -3.175 1.00 88.94 210 GLN A C 1
ATOM 1546 O O . GLN A 1 210 ? 14.089 9.577 -4.293 1.00 88.94 210 GLN A O 1
ATOM 1551 N N . ILE A 1 211 ? 13.754 9.532 -2.067 1.00 90.00 211 ILE A N 1
ATOM 1552 C CA . ILE A 1 211 ? 12.885 8.350 -2.027 1.00 90.00 211 ILE A CA 1
ATOM 1553 C C . ILE A 1 211 ? 11.677 8.543 -2.944 1.00 90.00 211 ILE A C 1
ATOM 1555 O O . ILE A 1 211 ? 11.320 7.631 -3.679 1.00 90.00 211 ILE A O 1
ATOM 1559 N N . ARG A 1 212 ? 11.076 9.737 -2.965 1.00 90.25 212 ARG A N 1
ATOM 1560 C CA . ARG A 1 212 ? 9.958 10.047 -3.861 1.00 90.25 212 ARG A CA 1
ATOM 1561 C C . ARG A 1 212 ? 10.352 10.001 -5.334 1.00 90.25 212 ARG A C 1
ATOM 1563 O O . ARG A 1 212 ? 9.642 9.390 -6.119 1.00 90.25 212 ARG A O 1
ATOM 1570 N N . LYS A 1 213 ? 11.509 10.562 -5.698 1.00 91.06 213 LYS A N 1
ATOM 1571 C CA . LYS A 1 213 ? 12.030 10.496 -7.077 1.00 91.06 213 LYS A CA 1
ATOM 1572 C C . LYS A 1 213 ? 12.371 9.072 -7.516 1.00 91.06 213 LYS A C 1
ATOM 1574 O O . LYS A 1 213 ? 12.221 8.750 -8.693 1.00 91.06 213 LYS A O 1
ATOM 1579 N N . GLU A 1 214 ? 12.872 8.247 -6.600 1.00 88.12 214 GLU A N 1
ATOM 1580 C CA . GLU A 1 214 ? 13.092 6.820 -6.847 1.00 88.12 214 GLU A CA 1
ATOM 1581 C C . GLU A 1 214 ? 11.755 6.092 -7.019 1.00 88.12 214 GLU A C 1
ATOM 1583 O O . GLU A 1 214 ? 11.587 5.341 -7.978 1.00 88.12 214 GLU A O 1
ATOM 1588 N N . PHE A 1 215 ? 10.785 6.368 -6.142 1.00 90.38 215 PHE A N 1
ATOM 1589 C CA . PHE A 1 215 ? 9.464 5.750 -6.165 1.00 90.38 215 PHE A CA 1
ATOM 1590 C C . PHE A 1 215 ? 8.691 6.068 -7.446 1.00 90.38 215 PHE A C 1
ATOM 1592 O O . PHE A 1 215 ? 8.087 5.167 -8.018 1.00 90.38 215 PHE A O 1
ATOM 1599 N N . ASP A 1 216 ? 8.772 7.300 -7.955 1.00 87.56 216 ASP A N 1
ATOM 1600 C CA . ASP A 1 216 ? 8.102 7.689 -9.200 1.00 87.56 216 ASP A CA 1
ATOM 1601 C C . ASP A 1 216 ? 8.521 6.793 -10.387 1.00 87.56 216 ASP A C 1
ATOM 1603 O O . ASP A 1 216 ? 7.695 6.484 -11.244 1.00 87.56 216 ASP A O 1
ATOM 1607 N N . LYS A 1 217 ? 9.772 6.303 -10.403 1.00 87.06 217 LYS A N 1
ATOM 1608 C CA . LYS A 1 217 ? 10.316 5.401 -11.440 1.00 87.06 217 LYS A CA 1
ATOM 1609 C C . LYS A 1 217 ? 10.228 3.916 -11.080 1.00 87.06 217 LYS A C 1
ATOM 1611 O O . LYS A 1 217 ? 10.537 3.069 -11.915 1.00 87.06 217 LYS A O 1
ATOM 1616 N N . HIS A 1 218 ? 9.876 3.587 -9.842 1.00 86.56 218 HIS A N 1
ATOM 1617 C CA . HIS A 1 218 ? 9.900 2.214 -9.353 1.00 86.56 218 HIS A CA 1
ATOM 1618 C C . HIS A 1 218 ? 8.715 1.410 -9.932 1.00 86.56 218 HIS A C 1
ATOM 1620 O O . HIS A 1 218 ? 7.618 1.959 -10.073 1.00 86.56 218 HIS A O 1
ATOM 1626 N N . PRO A 1 219 ? 8.876 0.107 -10.237 1.00 81.62 219 PRO A N 1
ATOM 1627 C CA . PRO A 1 219 ? 7.772 -0.747 -10.702 1.00 81.62 219 PRO A CA 1
ATOM 1628 C C . PRO A 1 219 ? 6.653 -0.952 -9.657 1.00 81.62 219 PRO A C 1
ATOM 1630 O O . PRO A 1 219 ? 5.520 -1.270 -10.014 1.00 81.62 219 PRO A O 1
ATOM 1633 N N . ASP A 1 220 ? 6.949 -0.723 -8.371 1.00 78.69 220 ASP A N 1
ATOM 1634 C CA . ASP A 1 220 ? 5.957 -0.750 -7.271 1.00 78.69 220 ASP A CA 1
ATOM 1635 C C . ASP A 1 220 ? 5.004 0.461 -7.290 1.00 78.69 220 ASP A C 1
ATOM 1637 O O . ASP A 1 220 ? 4.037 0.496 -6.525 1.00 78.69 220 ASP A O 1
ATOM 1641 N N . ASN A 1 221 ? 5.264 1.473 -8.126 1.00 84.44 221 ASN A N 1
ATOM 1642 C CA . ASN A 1 221 ? 4.347 2.590 -8.280 1.00 84.44 221 ASN A CA 1
ATOM 1643 C C . ASN A 1 221 ? 3.113 2.133 -9.080 1.00 84.44 221 ASN A C 1
ATOM 1645 O O . ASN A 1 221 ? 3.249 1.801 -10.261 1.00 84.44 221 ASN A O 1
ATOM 1649 N N . PRO A 1 222 ? 1.898 2.167 -8.496 1.00 83.38 222 PRO A N 1
ATOM 1650 C CA . PRO A 1 222 ? 0.682 1.749 -9.192 1.00 83.38 222 PRO A CA 1
ATOM 1651 C C . PRO A 1 222 ? 0.367 2.586 -10.444 1.00 83.38 222 PRO A C 1
ATOM 1653 O O . PRO A 1 222 ? -0.434 2.148 -11.261 1.00 83.38 222 PRO A O 1
ATOM 1656 N N . PHE A 1 223 ? 0.988 3.759 -10.624 1.00 76.81 223 PHE A N 1
ATOM 1657 C CA . PHE A 1 223 ? 0.871 4.550 -11.855 1.00 76.81 223 PHE A CA 1
ATOM 1658 C C . PHE A 1 223 ? 1.704 4.020 -13.027 1.00 76.81 223 PHE A C 1
ATOM 1660 O O . PHE A 1 223 ? 1.357 4.286 -14.173 1.00 76.81 223 PHE A O 1
ATOM 1667 N N . ASN A 1 224 ? 2.774 3.267 -12.763 1.00 80.75 224 ASN A N 1
ATOM 1668 C CA . ASN A 1 224 ? 3.614 2.671 -13.808 1.00 80.75 224 ASN A CA 1
ATOM 1669 C C . ASN A 1 224 ? 3.034 1.344 -14.326 1.00 80.75 224 ASN A C 1
ATOM 1671 O O . ASN A 1 224 ? 3.554 0.756 -15.271 1.00 80.75 224 ASN A O 1
ATOM 1675 N N . GLN A 1 225 ? 1.958 0.865 -13.700 1.00 77.88 225 GLN A N 1
ATOM 1676 C CA . GLN A 1 225 ? 1.233 -0.337 -14.089 1.00 77.88 225 GLN A CA 1
ATOM 1677 C C . GLN A 1 225 ? 0.024 0.043 -14.950 1.00 77.88 225 GLN A C 1
ATOM 1679 O O . GLN A 1 225 ? -0.550 1.123 -14.799 1.00 77.88 225 GLN A O 1
ATOM 1684 N N . VAL A 1 226 ? -0.391 -0.860 -15.844 1.00 74.50 226 VAL A N 1
ATOM 1685 C CA . VAL A 1 226 ? -1.592 -0.665 -16.668 1.00 74.50 226 VAL A CA 1
ATOM 1686 C C . VAL A 1 226 ? -2.802 -0.525 -15.743 1.00 74.50 226 VAL A C 1
ATOM 1688 O O . VAL A 1 226 ? -3.202 -1.478 -15.071 1.00 74.50 226 VAL A O 1
ATOM 1691 N N . SER A 1 227 ? -3.372 0.677 -15.692 1.00 76.69 227 SER A N 1
ATOM 1692 C CA . SER A 1 227 ? -4.543 1.002 -14.882 1.00 76.69 227 SER A CA 1
ATOM 1693 C C . SER A 1 227 ? -5.756 1.256 -15.767 1.00 76.69 227 SER A C 1
ATOM 1695 O O . SER A 1 227 ? -5.650 1.693 -1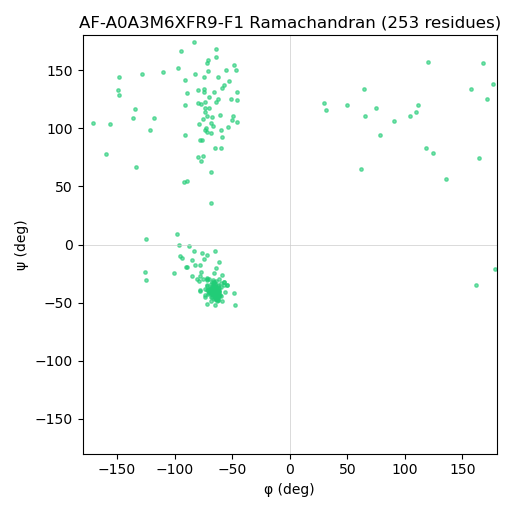6.912 1.00 76.69 227 SER A O 1
ATOM 1697 N N . GLY A 1 228 ? -6.927 0.926 -15.233 1.00 75.12 228 GLY A N 1
ATOM 1698 C CA . GLY A 1 228 ? -8.199 1.181 -15.897 1.00 75.12 228 GLY A CA 1
ATOM 1699 C C . GLY A 1 228 ? -8.672 2.605 -15.696 1.00 75.12 228 GLY A C 1
ATOM 1700 O O . GLY A 1 228 ? -8.489 3.151 -14.608 1.00 75.12 228 GLY A O 1
ATOM 1701 N N . THR A 1 229 ? -9.360 3.181 -16.684 1.00 75.88 229 THR A N 1
ATOM 1702 C CA . THR A 1 229 ? -10.101 4.422 -16.425 1.00 75.88 229 THR A CA 1
ATOM 1703 C C . THR A 1 229 ? -11.326 4.125 -15.554 1.00 75.88 229 THR A C 1
ATOM 1705 O O . THR A 1 229 ? -11.900 3.035 -15.602 1.00 75.88 229 THR A O 1
ATOM 1708 N N . TYR A 1 230 ? -11.726 5.092 -14.724 1.00 68.69 230 TYR A N 1
ATOM 1709 C CA . TYR A 1 230 ? -12.779 4.913 -13.715 1.00 68.69 230 TYR A CA 1
ATOM 1710 C C . TYR A 1 230 ? -14.129 4.449 -14.289 1.00 68.69 230 TYR A C 1
ATOM 1712 O O . TYR A 1 230 ? -14.850 3.707 -13.625 1.00 68.69 230 TYR A O 1
ATOM 1720 N N . ASN A 1 231 ? -14.455 4.859 -15.517 1.00 75.94 231 ASN A N 1
ATOM 1721 C CA . ASN A 1 231 ? -15.744 4.577 -16.151 1.00 75.94 231 ASN A CA 1
ATOM 1722 C C . ASN A 1 231 ? -15.783 3.242 -16.914 1.00 75.94 231 ASN A C 1
ATOM 1724 O O . ASN A 1 231 ? -16.829 2.914 -17.467 1.00 75.94 231 ASN A O 1
ATOM 1728 N N . MET A 1 232 ? -14.683 2.481 -16.965 1.00 78.00 232 MET A N 1
ATOM 1729 C CA . MET A 1 232 ? -14.652 1.218 -17.709 1.00 78.00 232 MET A CA 1
ATOM 1730 C C . MET A 1 232 ? -15.415 0.121 -16.977 1.00 78.00 232 MET A C 1
ATOM 1732 O O . MET A 1 232 ? -15.250 -0.107 -15.771 1.00 78.00 232 MET A O 1
ATOM 1736 N N . SER A 1 233 ? -16.234 -0.596 -17.735 1.00 81.75 233 SER A N 1
ATOM 1737 C CA . SER A 1 233 ? -16.911 -1.798 -17.279 1.00 81.75 233 SER A CA 1
ATOM 1738 C C . SER A 1 233 ? -15.901 -2.905 -16.950 1.00 81.75 233 SER A C 1
ATOM 1740 O O . SER A 1 233 ? -14.735 -2.894 -17.351 1.00 81.75 233 SER A O 1
ATOM 1742 N N . LYS A 1 234 ? -16.335 -3.901 -16.171 1.00 77.75 234 LYS A N 1
ATOM 1743 C CA . LYS A 1 234 ? -15.475 -5.034 -15.793 1.00 77.75 234 LYS A CA 1
ATOM 1744 C C . LYS A 1 234 ? -15.011 -5.844 -17.015 1.00 77.75 234 LYS A C 1
ATOM 1746 O O . LYS A 1 234 ? -13.932 -6.428 -16.951 1.00 77.75 234 LYS A O 1
ATOM 1751 N N . GLU A 1 235 ? -15.817 -5.871 -18.073 1.00 81.62 235 GLU A N 1
ATOM 1752 C CA . GLU A 1 235 ? -15.530 -6.557 -19.336 1.00 81.62 235 GLU A CA 1
ATOM 1753 C C . GLU A 1 235 ? -14.443 -5.809 -20.108 1.00 81.62 235 GLU A C 1
ATOM 1755 O O . GLU A 1 235 ? -13.389 -6.386 -20.349 1.00 81.62 235 GLU A O 1
ATOM 1760 N N . GLU A 1 236 ? -14.588 -4.496 -20.306 1.00 81.00 236 GLU A N 1
ATOM 1761 C CA . GLU A 1 236 ? -13.559 -3.662 -20.950 1.00 81.00 236 GLU A CA 1
ATOM 1762 C C . GLU A 1 236 ? -12.217 -3.685 -20.187 1.00 81.00 236 GLU A C 1
ATOM 1764 O O . GLU A 1 236 ? -11.139 -3.641 -20.774 1.00 81.00 236 GLU A O 1
ATOM 1769 N N . MET A 1 237 ? -12.251 -3.803 -18.856 1.00 77.94 237 MET A N 1
ATOM 1770 C CA . MET A 1 237 ? -11.043 -3.977 -18.037 1.00 77.94 237 MET A CA 1
ATOM 1771 C C . MET A 1 237 ? -10.343 -5.320 -18.252 1.00 77.94 237 MET A C 1
ATOM 1773 O O . MET A 1 237 ? -9.123 -5.409 -18.092 1.00 77.94 237 MET A O 1
ATOM 1777 N N . ASN A 1 238 ? -11.103 -6.375 -18.542 1.00 81.31 238 ASN A N 1
ATOM 1778 C CA . ASN A 1 238 ? -10.547 -7.677 -18.885 1.00 81.31 238 ASN A CA 1
ATOM 1779 C C . ASN A 1 238 ? -10.053 -7.682 -20.336 1.00 81.31 238 ASN A C 1
ATOM 1781 O O . ASN A 1 238 ? -8.954 -8.165 -20.571 1.00 81.31 238 ASN A O 1
ATOM 1785 N N . GLU A 1 239 ? -10.762 -7.041 -21.265 1.00 85.44 239 GLU A N 1
ATOM 1786 C CA . GLU A 1 239 ? -10.310 -6.845 -22.648 1.00 85.44 239 GLU A CA 1
ATOM 1787 C C . GLU A 1 239 ? -9.014 -6.023 -22.723 1.00 85.44 239 GLU A C 1
ATOM 1789 O O . GLU A 1 239 ? -8.117 -6.340 -23.501 1.00 85.44 239 GLU A O 1
ATOM 1794 N N . LEU A 1 240 ? -8.836 -5.008 -21.868 1.00 82.62 240 LEU A N 1
ATOM 1795 C CA . LEU A 1 240 ? -7.550 -4.316 -21.733 1.00 82.62 240 LEU A CA 1
ATOM 1796 C C . LEU A 1 240 ? -6.436 -5.257 -21.252 1.00 82.62 240 LEU A C 1
ATOM 1798 O O . LEU A 1 240 ? -5.330 -5.207 -21.778 1.00 82.62 240 LEU A O 1
ATOM 1802 N N . ARG A 1 241 ? -6.702 -6.155 -20.293 1.00 81.94 241 ARG A N 1
ATOM 1803 C CA . ARG A 1 241 ? -5.702 -7.164 -19.880 1.00 81.94 241 ARG A CA 1
ATOM 1804 C C . ARG A 1 241 ? -5.366 -8.111 -21.008 1.00 81.94 241 ARG A C 1
ATOM 1806 O O . ARG A 1 241 ? -4.198 -8.419 -21.202 1.00 81.94 241 ARG A O 1
ATOM 1813 N N . GLU A 1 242 ? -6.389 -8.614 -21.681 1.00 85.81 242 GLU A N 1
ATOM 1814 C CA . GLU A 1 242 ? -6.252 -9.600 -22.743 1.00 85.81 242 GLU A CA 1
ATOM 1815 C C . GLU A 1 242 ? -5.561 -8.989 -23.954 1.00 85.81 242 GLU A C 1
ATOM 1817 O O . GLU A 1 242 ? -4.683 -9.624 -24.515 1.00 85.81 242 GLU A O 1
ATOM 1822 N N . SER A 1 243 ? -5.854 -7.736 -24.299 1.00 85.31 243 SER A N 1
ATOM 1823 C CA . SER A 1 243 ? -5.155 -7.021 -25.368 1.00 85.31 243 SER A CA 1
ATOM 1824 C C . SER A 1 243 ? -3.696 -6.729 -25.016 1.00 85.31 243 SER A C 1
ATOM 1826 O O . SER A 1 243 ? -2.833 -6.916 -25.867 1.00 85.31 243 SER A O 1
ATOM 1828 N N . GLU A 1 244 ? -3.374 -6.340 -23.780 1.00 85.75 244 GLU A N 1
ATOM 1829 C CA . GLU A 1 244 ? -1.978 -6.182 -23.344 1.00 85.75 244 GLU A CA 1
ATOM 1830 C C . GLU A 1 244 ? -1.239 -7.528 -23.284 1.00 85.75 244 GLU A C 1
ATOM 1832 O O . GLU A 1 244 ? -0.090 -7.627 -23.716 1.00 85.75 244 GLU A O 1
ATOM 1837 N N . ARG A 1 245 ? -1.907 -8.592 -22.822 1.00 85.56 245 ARG A N 1
ATOM 1838 C CA . ARG A 1 245 ? -1.376 -9.961 -22.839 1.00 85.56 245 ARG A CA 1
ATOM 1839 C C . ARG A 1 245 ? -1.118 -10.425 -24.274 1.00 85.56 245 ARG A C 1
ATOM 1841 O O . ARG A 1 245 ? -0.015 -10.861 -24.575 1.00 85.56 245 ARG A O 1
ATOM 1848 N N . ALA A 1 246 ? -2.084 -10.236 -25.168 1.00 87.12 246 ALA A N 1
ATOM 1849 C CA . ALA A 1 246 ? -1.989 -10.589 -26.578 1.00 87.12 246 ALA A CA 1
ATOM 1850 C C . ALA A 1 246 ? -0.909 -9.779 -27.306 1.00 87.12 246 ALA A C 1
ATOM 1852 O O . ALA A 1 246 ? -0.207 -10.332 -28.144 1.00 87.12 246 ALA A O 1
ATOM 1853 N N . LYS A 1 247 ? -0.713 -8.492 -26.979 1.00 86.69 247 LYS A N 1
ATOM 1854 C CA . LYS A 1 247 ? 0.409 -7.692 -27.505 1.00 86.69 247 LYS A CA 1
ATOM 1855 C C . LYS A 1 247 ? 1.759 -8.271 -27.079 1.00 86.69 247 LYS A C 1
ATOM 1857 O O . LYS A 1 247 ? 2.654 -8.383 -27.913 1.00 86.69 247 LYS A O 1
ATOM 1862 N N . LYS A 1 248 ? 1.902 -8.661 -25.807 1.00 85.31 248 LYS A N 1
ATOM 1863 C CA . LYS A 1 248 ? 3.124 -9.305 -25.296 1.00 85.31 248 LYS A CA 1
ATOM 1864 C C . LYS A 1 248 ? 3.363 -10.667 -25.945 1.00 85.31 248 LYS A C 1
ATOM 1866 O O . LYS A 1 248 ? 4.473 -10.951 -26.380 1.00 85.31 248 LYS A O 1
ATOM 1871 N N . GLU A 1 249 ? 2.323 -11.485 -26.070 1.00 85.62 249 GLU A N 1
ATOM 1872 C CA . GLU A 1 249 ? 2.382 -12.769 -26.775 1.00 85.62 249 GLU A CA 1
ATOM 1873 C C . GLU A 1 249 ? 2.747 -12.580 -28.254 1.00 85.62 249 GLU A C 1
ATOM 1875 O O . GLU A 1 249 ? 3.626 -13.273 -28.763 1.00 85.62 249 GLU A O 1
ATOM 1880 N N . ALA A 1 250 ? 2.152 -11.601 -28.939 1.00 86.31 250 ALA A N 1
ATOM 1881 C CA . ALA A 1 250 ? 2.480 -11.264 -30.321 1.00 86.31 250 ALA A CA 1
ATOM 1882 C C . ALA A 1 250 ? 3.943 -10.822 -30.467 1.00 86.31 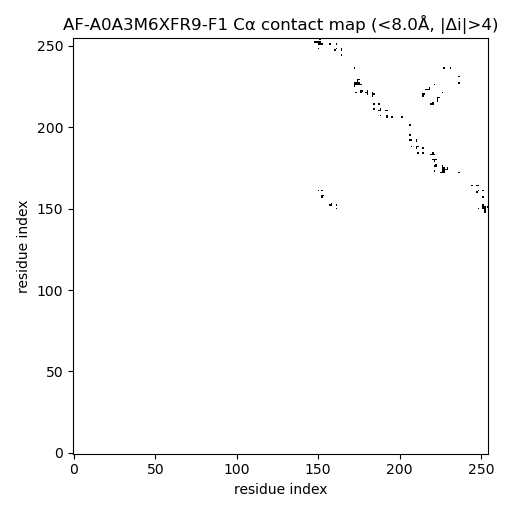250 ALA A C 1
ATOM 1884 O O . ALA A 1 250 ? 4.616 -11.254 -31.395 1.00 86.31 250 ALA A O 1
ATOM 1885 N N . MET A 1 251 ? 4.467 -10.021 -29.535 1.00 80.88 251 MET A N 1
ATOM 1886 C CA . MET A 1 251 ? 5.868 -9.587 -29.550 1.00 80.88 251 MET A CA 1
ATOM 1887 C C . MET A 1 251 ? 6.853 -10.744 -29.320 1.00 80.88 251 MET A C 1
ATOM 1889 O O . MET A 1 251 ? 7.917 -10.765 -29.925 1.00 80.88 251 MET A O 1
ATOM 1893 N N . LEU A 1 252 ? 6.499 -11.723 -28.484 1.00 80.94 252 LEU A N 1
ATOM 1894 C CA . LEU A 1 252 ? 7.346 -12.889 -28.189 1.00 80.94 252 LEU A CA 1
ATOM 1895 C C . LEU A 1 252 ? 7.251 -14.005 -29.240 1.00 80.94 252 LEU A C 1
ATOM 1897 O O . LEU A 1 252 ? 8.098 -14.903 -29.284 1.00 80.94 252 LEU A O 1
ATOM 1901 N N . THR A 1 253 ? 6.203 -13.974 -30.061 1.00 80.25 253 THR A N 1
ATOM 1902 C CA . THR A 1 253 ? 5.971 -14.929 -31.154 1.00 80.25 253 THR A CA 1
ATOM 1903 C C . THR A 1 253 ? 6.367 -14.371 -32.521 1.00 80.25 253 THR A C 1
ATOM 1905 O O . THR A 1 253 ? 6.702 -15.157 -33.409 1.00 80.25 253 THR A O 1
ATOM 1908 N N . ALA A 1 254 ? 6.384 -13.044 -32.691 1.00 71.94 254 ALA A N 1
ATOM 1909 C CA . ALA A 1 254 ? 6.942 -12.373 -33.857 1.00 71.94 254 ALA A CA 1
ATOM 1910 C C . ALA A 1 254 ? 8.468 -12.549 -33.866 1.00 71.94 254 ALA A C 1
ATOM 1912 O O . ALA A 1 254 ? 9.192 -11.945 -33.079 1.00 71.94 254 ALA A O 1
ATOM 1913 N N . LYS A 1 255 ? 8.932 -13.440 -34.739 1.00 54.22 255 LYS A N 1
ATOM 1914 C CA . LYS A 1 255 ? 10.343 -13.726 -34.993 1.00 54.22 255 LYS A CA 1
ATOM 1915 C C . LYS A 1 255 ? 10.919 -12.796 -36.053 1.00 54.22 255 LYS A C 1
ATOM 1917 O O . LYS A 1 255 ? 10.214 -12.570 -37.061 1.00 54.22 255 LYS A O 1
#